Protein AF-A0A8I5NZ24-F1 (afdb_monomer_lite)

Organism: Papio anubis (NCBI:txid9555)

InterPro domains:
  IPR012674 Calycin [G3DSA:2.40.128.20] (66-204)
  IPR012674 Calycin [SSF50814] (67-194)
  IPR014878 THAP4-like, heme-binding domain [PF08768] (73-187)
  IPR014878 THAP4-like, heme-binding domain [cd07828] (73-203)
  IPR045165 Nitrobindin family [PTHR15854] (1-189)

Sequence (245 aa):
FSELQNKSQVCCLREQVEKKNGELKSLRQRVSRSDSQVRKLQEKLDELRRVSVPYPSGLLSPSREPPKMNPVVEPLSWMLDTWLSDPPGAGTYPTLQPFQYLEEVHISHVGQPMLNFSFNSFHPDTRKPMHRECGFIRLKPDTNKVAFVSAQNTGVVEVEEGEVNGQELCIASHSIARISFAKEPHVGRQMKGWPAPPHLWVFLVRWNERLEKRNKTQRQSIEKEKRGPRGLALSLQRTHAGTGL

Secondary structure (DSSP, 8-state):
-HHHHHHHHHHHHHHHHHHHHHHHHHHHHHHHHHHHHHHHHHHHHHHHHHHS------S-PPPSSPPPPPGGGGGGGGG-EEEE-SSPEEEEETTEEEEEEEEEEEEE--SSSEEEEEEEEE-TTT--EEEEEEEEEEEPTTSSEEEEEEEETTTEEEEEEEEEETTEEEEEEEEEEE-TTPPSSPP---EEEEE--TTHHHHHHHHHHHHHHHHHHHHHHHHHHHS------------------

Structure (mmCIF, N/CA/C/O backbone):
data_AF-A0A8I5NZ24-F1
#
_entry.id   AF-A0A8I5NZ24-F1
#
loop_
_atom_site.group_PDB
_atom_site.id
_atom_site.type_symbol
_atom_site.label_atom_id
_atom_site.label_alt_id
_atom_site.label_comp_id
_atom_site.label_asym_id
_atom_site.label_entity_id
_atom_site.label_seq_id
_atom_site.pdbx_PDB_ins_code
_atom_site.Cartn_x
_atom_site.Cartn_y
_atom_site.Cartn_z
_atom_site.occupancy
_atom_site.B_iso_or_equiv
_atom_site.auth_seq_id
_atom_site.auth_comp_id
_atom_site.auth_asym_id
_atom_site.auth_atom_id
_atom_site.pdbx_PDB_model_num
ATOM 1 N N . PHE A 1 1 ? 39.922 56.803 45.679 1.00 47.03 1 PHE A N 1
ATOM 2 C CA . PHE A 1 1 ? 40.284 55.742 44.710 1.00 47.03 1 PHE A CA 1
ATOM 3 C C . PHE A 1 1 ? 39.095 54.898 44.224 1.00 47.03 1 PHE A C 1
ATOM 5 O O . PHE A 1 1 ? 39.205 54.295 43.167 1.00 47.03 1 PHE A O 1
ATOM 12 N N . SER A 1 2 ? 37.945 54.905 44.908 1.00 55.19 2 SER A N 1
ATOM 13 C CA . SER A 1 2 ? 36.752 54.097 44.590 1.00 55.19 2 SER A CA 1
ATOM 14 C C . SER A 1 2 ? 35.791 54.690 43.534 1.00 55.19 2 SER A C 1
ATOM 16 O O . SER A 1 2 ? 35.105 53.936 42.852 1.00 55.19 2 SER A O 1
ATOM 18 N N . GLU A 1 3 ? 35.754 56.011 43.321 1.00 48.00 3 GLU A N 1
ATOM 19 C CA . GLU A 1 3 ? 34.847 56.637 42.329 1.00 48.00 3 GLU A CA 1
ATOM 20 C C . GLU A 1 3 ? 35.328 56.543 40.869 1.00 48.00 3 GLU A C 1
ATOM 22 O O . GLU A 1 3 ? 34.518 56.510 39.941 1.00 48.00 3 GLU A O 1
ATOM 27 N N . LEU A 1 4 ? 36.645 56.476 40.645 1.00 50.31 4 LEU A N 1
ATOM 28 C CA . LEU A 1 4 ? 37.233 56.402 39.300 1.00 50.31 4 LEU A CA 1
ATOM 29 C C . LEU A 1 4 ? 37.099 55.000 38.682 1.00 50.31 4 LEU A C 1
ATOM 31 O O . LEU A 1 4 ? 36.912 54.878 37.473 1.00 50.31 4 LEU A O 1
ATOM 35 N N . GLN A 1 5 ? 37.115 53.945 39.507 1.00 53.72 5 GLN A N 1
ATOM 36 C CA . GLN A 1 5 ? 36.898 52.567 39.049 1.00 53.72 5 GLN A CA 1
ATOM 37 C C . GLN A 1 5 ? 35.447 52.318 38.603 1.00 53.72 5 GLN A C 1
ATOM 39 O O . GLN A 1 5 ? 35.220 51.597 37.633 1.00 53.72 5 GLN A O 1
ATOM 44 N N . ASN A 1 6 ? 34.473 52.968 39.246 1.00 54.62 6 ASN A N 1
ATOM 45 C CA . ASN A 1 6 ? 33.050 52.799 38.939 1.00 54.62 6 ASN A CA 1
ATOM 46 C C . ASN A 1 6 ? 32.666 53.457 37.593 1.00 54.62 6 ASN A C 1
ATOM 48 O O . ASN A 1 6 ? 31.993 52.853 36.761 1.00 54.62 6 ASN A O 1
ATOM 52 N N . LYS A 1 7 ? 33.201 54.652 37.296 1.00 58.94 7 LYS A N 1
ATOM 53 C CA . LYS A 1 7 ? 32.959 55.350 36.014 1.00 58.94 7 LYS A CA 1
ATOM 54 C C . LYS A 1 7 ? 33.496 54.583 34.796 1.00 58.94 7 LYS A C 1
ATOM 56 O O . LYS A 1 7 ? 32.842 54.563 33.755 1.00 58.94 7 LYS A O 1
ATOM 61 N N . SER A 1 8 ? 34.648 53.924 34.934 1.00 63.56 8 SER A N 1
ATOM 62 C CA . SER A 1 8 ? 35.248 53.103 33.869 1.00 63.56 8 SER A CA 1
ATOM 63 C C . SER A 1 8 ? 34.408 51.856 33.553 1.00 63.56 8 SER A C 1
ATOM 65 O O . SER A 1 8 ? 34.153 51.548 32.388 1.00 63.56 8 SER A O 1
ATOM 67 N N . GLN A 1 9 ? 33.879 51.188 34.585 1.00 65.56 9 GLN A N 1
ATOM 68 C CA . GLN A 1 9 ? 32.984 50.038 34.412 1.00 65.56 9 GLN A CA 1
ATOM 69 C C . GLN A 1 9 ? 31.656 50.427 33.751 1.00 65.56 9 GLN A C 1
ATOM 71 O O . GLN A 1 9 ? 31.194 49.727 32.851 1.00 65.56 9 GLN A O 1
ATOM 76 N N . VAL A 1 10 ? 31.070 51.565 34.136 1.00 69.81 10 VAL A N 1
ATOM 77 C CA . VAL A 1 10 ? 29.837 52.080 33.516 1.00 69.81 10 VAL A CA 1
ATOM 78 C C . VAL A 1 10 ? 30.055 52.432 32.039 1.00 69.81 10 VAL A C 1
ATOM 80 O O . VAL A 1 10 ? 29.188 52.146 31.214 1.00 69.81 10 VAL A O 1
ATOM 83 N N . CYS A 1 11 ? 31.215 52.993 31.685 1.00 69.44 11 CYS A N 1
ATOM 84 C CA . CYS A 1 11 ? 31.568 53.290 30.294 1.00 69.44 11 CYS A CA 1
ATOM 85 C C . CYS A 1 11 ? 31.663 52.007 29.447 1.00 69.44 11 CYS A C 1
ATOM 87 O O . CYS A 1 11 ? 30.996 51.889 28.420 1.00 69.44 11 CYS A O 1
ATOM 89 N N . CYS A 1 12 ? 32.388 51.000 29.943 1.00 70.88 12 CYS A N 1
ATOM 90 C CA . CYS A 1 12 ? 32.537 49.703 29.276 1.00 70.88 12 CYS A CA 1
ATOM 91 C C . CYS A 1 12 ? 31.187 48.984 29.084 1.00 70.88 12 CYS A C 1
ATOM 93 O O . CYS A 1 12 ? 30.902 48.438 28.017 1.00 70.88 12 CYS A O 1
ATOM 95 N N . LEU A 1 13 ? 30.305 49.030 30.089 1.00 73.94 13 LEU A N 1
ATOM 96 C CA . LEU A 1 13 ? 28.958 48.463 29.984 1.00 73.94 13 LEU A CA 1
ATOM 97 C C . LEU A 1 13 ? 28.094 49.198 28.951 1.00 73.94 13 LEU A C 1
ATOM 99 O O . LEU A 1 13 ? 27.322 48.559 28.234 1.00 73.94 13 LEU A O 1
ATOM 103 N N . ARG A 1 14 ? 28.228 50.524 28.832 1.00 78.19 14 ARG A N 1
ATOM 104 C CA . ARG A 1 14 ? 27.477 51.321 27.852 1.00 78.19 14 ARG A CA 1
ATOM 105 C C . ARG A 1 14 ? 27.853 50.954 26.418 1.00 78.19 14 ARG A C 1
ATOM 107 O O . ARG A 1 14 ? 26.964 50.707 25.606 1.00 78.19 14 ARG A O 1
ATOM 114 N N . GLU A 1 15 ? 29.146 50.826 26.139 1.00 79.12 15 GLU A N 1
ATOM 115 C CA . GLU A 1 15 ? 29.647 50.397 24.829 1.00 79.12 15 GLU A CA 1
ATOM 116 C C . GLU A 1 15 ? 29.174 48.978 24.473 1.00 79.12 15 GLU A C 1
ATOM 118 O O . GLU A 1 15 ? 28.771 48.706 23.339 1.0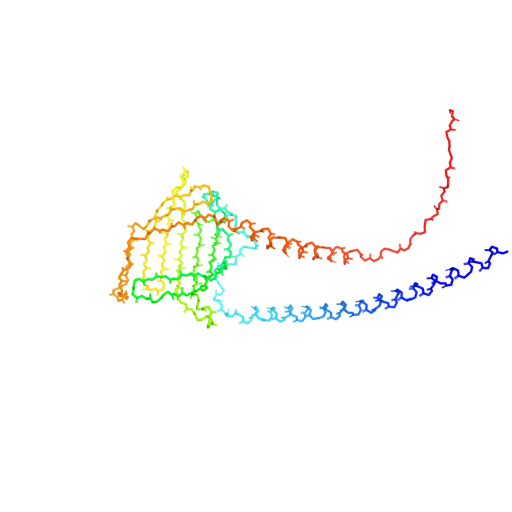0 79.12 15 GLU A O 1
ATOM 123 N N . GLN A 1 16 ? 29.139 48.066 25.452 1.00 77.56 16 GLN A N 1
ATOM 124 C CA . GLN A 1 16 ? 28.610 46.714 25.248 1.00 77.56 16 GLN A CA 1
ATOM 125 C C . GLN A 1 16 ? 27.113 46.714 24.908 1.00 77.56 16 GLN A C 1
ATOM 127 O O . GLN A 1 16 ? 26.685 45.962 24.027 1.00 77.56 16 GLN A O 1
ATOM 132 N N . VAL A 1 17 ? 26.316 47.563 25.564 1.00 80.06 17 VAL A N 1
ATOM 133 C CA . VAL A 1 17 ? 24.882 47.714 25.270 1.00 80.06 17 VAL A CA 1
ATOM 134 C C . VAL A 1 17 ? 24.664 48.298 23.875 1.00 80.06 17 VAL A C 1
ATOM 136 O O . VAL A 1 17 ? 23.825 47.793 23.127 1.00 80.06 17 VAL A O 1
ATOM 139 N N . GLU A 1 18 ? 25.433 49.312 23.480 1.00 85.12 18 GLU A N 1
ATOM 140 C CA . GLU A 1 18 ? 25.351 49.900 22.138 1.00 85.12 18 GLU A CA 1
ATOM 141 C C . GLU A 1 18 ? 25.713 48.881 21.050 1.00 85.12 18 GLU A C 1
ATOM 143 O O . GLU A 1 18 ? 24.977 48.731 20.068 1.00 85.12 18 GLU A O 1
ATOM 148 N N . LYS A 1 19 ? 26.764 48.083 21.275 1.00 84.69 19 LYS A N 1
ATOM 149 C CA . LYS A 1 19 ? 27.138 46.978 20.384 1.00 84.69 19 LYS A CA 1
ATOM 150 C C . LYS A 1 19 ? 26.021 45.938 20.263 1.00 84.69 19 LYS A C 1
ATOM 152 O O . LYS A 1 19 ? 25.655 45.549 19.152 1.00 84.69 19 LYS A O 1
ATOM 157 N N . LYS A 1 20 ? 25.425 45.522 21.387 1.00 77.19 20 LYS A N 1
ATOM 158 C CA . LYS A 1 20 ? 24.312 44.555 21.407 1.00 77.19 20 LYS A CA 1
ATOM 159 C C . LYS A 1 20 ? 23.050 45.096 20.731 1.00 77.19 20 LYS A C 1
ATOM 161 O O . LYS A 1 20 ? 22.362 44.345 20.041 1.00 77.19 20 LYS A O 1
ATOM 166 N N . ASN A 1 21 ? 22.776 46.393 20.850 1.00 76.62 21 ASN A N 1
ATOM 167 C CA . ASN A 1 21 ? 21.676 47.046 20.140 1.00 76.62 21 ASN A CA 1
ATOM 168 C C . ASN A 1 21 ? 21.906 47.078 18.621 1.00 76.62 21 ASN A C 1
ATOM 170 O O . ASN A 1 21 ? 20.966 46.848 17.853 1.00 76.62 21 ASN A O 1
ATOM 174 N N . GLY A 1 22 ? 23.150 47.289 18.178 1.00 84.69 22 GLY A N 1
ATOM 175 C CA . GLY A 1 22 ? 23.537 47.173 16.769 1.00 84.69 22 GLY A CA 1
ATOM 176 C C . GLY A 1 22 ? 23.318 45.761 16.211 1.00 84.69 22 GLY A C 1
ATOM 177 O O . GLY A 1 22 ? 22.681 45.596 15.166 1.00 84.69 22 GLY A O 1
ATOM 178 N N . GLU A 1 23 ? 23.765 44.735 16.945 1.00 86.44 23 GLU A N 1
ATOM 179 C CA . GLU A 1 23 ? 23.546 43.319 16.602 1.00 86.44 23 GLU A CA 1
ATOM 180 C C . GLU A 1 23 ? 22.046 42.990 16.495 1.00 86.44 23 GLU A C 1
ATOM 182 O O . GLU A 1 23 ? 21.606 42.379 15.516 1.00 86.44 23 GLU A O 1
ATOM 187 N N . LEU A 1 24 ? 21.233 43.456 17.450 1.00 74.25 24 LEU A N 1
ATOM 188 C CA . LEU A 1 24 ? 19.787 43.226 17.467 1.00 74.25 24 LEU A CA 1
ATOM 189 C C . LEU A 1 24 ? 19.075 43.890 16.277 1.00 74.25 24 LEU A C 1
ATOM 191 O O . LEU A 1 24 ? 18.158 43.300 15.701 1.00 74.25 24 LEU A O 1
ATOM 195 N N . LYS A 1 25 ? 19.500 45.095 15.876 1.00 80.75 25 LYS A N 1
ATOM 196 C CA . LYS A 1 25 ? 18.950 45.805 14.709 1.00 80.75 25 LYS A CA 1
ATOM 197 C C . LYS A 1 25 ? 19.221 45.039 13.411 1.00 80.75 25 LYS A C 1
ATOM 199 O O . LYS A 1 25 ? 18.305 44.861 12.607 1.00 80.75 25 LYS A O 1
ATOM 204 N N . SER A 1 26 ? 20.441 44.525 13.248 1.00 78.62 26 SER A N 1
ATOM 205 C CA . SER A 1 26 ? 20.815 43.673 12.110 1.00 78.62 26 SER A CA 1
ATOM 206 C C . SER A 1 26 ? 19.994 42.377 12.077 1.00 78.62 26 SER A C 1
ATOM 208 O O . SER A 1 26 ? 19.458 41.991 11.034 1.00 78.62 26 SER A O 1
ATOM 210 N N . LEU A 1 27 ? 19.799 41.738 13.238 1.00 75.75 27 LEU A N 1
ATOM 211 C CA . LEU A 1 27 ? 19.009 40.511 13.346 1.00 75.75 27 LEU A CA 1
ATOM 212 C C . LEU A 1 27 ? 17.537 40.735 12.961 1.00 75.75 27 LEU A C 1
ATOM 214 O O . LEU A 1 27 ? 16.984 39.958 12.184 1.00 75.75 27 LEU A O 1
ATOM 218 N N . ARG A 1 28 ? 16.921 41.829 13.431 1.00 74.81 28 ARG A N 1
ATOM 219 C CA . ARG A 1 28 ? 15.539 42.203 13.069 1.00 74.81 28 ARG A CA 1
ATOM 220 C C . ARG A 1 28 ? 15.375 42.407 11.565 1.00 74.81 28 ARG A C 1
ATOM 222 O O . ARG A 1 28 ? 14.385 41.962 10.991 1.00 74.81 28 ARG A O 1
ATOM 229 N N . GLN A 1 29 ? 16.357 43.027 10.914 1.00 80.88 29 GLN A N 1
ATOM 230 C CA . GLN A 1 29 ? 16.317 43.242 9.469 1.00 80.88 29 GLN A CA 1
ATOM 231 C C . GLN A 1 29 ? 16.405 41.922 8.687 1.00 80.88 29 GLN A C 1
ATOM 233 O O . GLN A 1 29 ? 15.723 41.758 7.676 1.00 80.88 29 GLN A O 1
ATOM 238 N N . ARG A 1 30 ? 17.199 40.955 9.166 1.00 78.81 30 ARG A N 1
ATOM 239 C CA . ARG A 1 30 ? 17.274 39.609 8.573 1.00 78.81 30 ARG A CA 1
ATOM 240 C C . ARG A 1 30 ? 15.973 38.826 8.737 1.00 78.81 30 ARG A C 1
ATOM 242 O O . ARG A 1 30 ? 15.543 38.200 7.775 1.00 78.81 30 ARG A O 1
ATOM 249 N N . VAL A 1 31 ? 15.342 38.893 9.910 1.00 76.00 31 VAL A N 1
ATOM 250 C CA . VAL A 1 31 ? 14.040 38.251 10.162 1.00 76.00 31 VAL A CA 1
ATOM 251 C C . VAL A 1 31 ? 12.968 38.840 9.245 1.00 76.00 31 VAL A C 1
ATOM 253 O O . VAL A 1 31 ? 12.322 38.092 8.526 1.00 76.00 31 VAL A O 1
ATOM 256 N N . SER A 1 32 ? 12.887 40.169 9.133 1.00 76.88 32 SER A N 1
ATOM 257 C CA . SER A 1 32 ? 11.928 40.832 8.236 1.00 76.88 32 SER A CA 1
ATOM 258 C C . SER A 1 32 ? 12.091 40.426 6.760 1.00 76.88 32 SER A C 1
ATOM 260 O O . SER A 1 32 ? 11.098 40.243 6.055 1.00 76.88 32 SER A O 1
ATOM 262 N N . ARG A 1 33 ? 13.332 40.237 6.286 1.00 82.50 33 ARG A N 1
ATOM 263 C CA . ARG A 1 33 ? 13.605 39.703 4.937 1.00 82.50 33 ARG A CA 1
ATOM 264 C C . ARG A 1 33 ? 13.190 38.235 4.789 1.00 82.50 33 ARG A C 1
ATOM 266 O O . ARG A 1 33 ? 12.750 37.840 3.716 1.00 82.50 33 ARG A O 1
ATOM 273 N N . SER A 1 34 ? 13.333 37.434 5.842 1.00 81.12 34 SER A N 1
ATOM 274 C CA . SER A 1 34 ? 12.868 36.044 5.850 1.00 81.12 34 SER A CA 1
ATOM 275 C C . SER A 1 34 ? 11.339 35.973 5.826 1.00 81.12 34 SER A C 1
ATOM 277 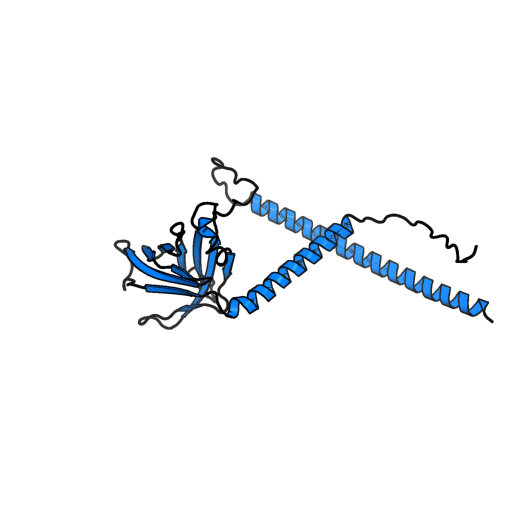O O . SER A 1 34 ? 10.781 35.196 5.059 1.00 81.12 34 SER A O 1
ATOM 279 N N . ASP A 1 35 ? 10.652 36.819 6.596 1.00 80.75 35 ASP A N 1
ATOM 280 C CA . ASP A 1 35 ? 9.186 36.852 6.647 1.00 80.75 35 ASP A CA 1
ATOM 281 C C . ASP A 1 35 ? 8.580 37.257 5.300 1.00 80.75 35 ASP A C 1
ATOM 283 O O . ASP A 1 35 ? 7.576 36.689 4.870 1.00 80.75 35 ASP A O 1
ATOM 287 N N . SER A 1 36 ? 9.209 38.197 4.585 1.00 82.25 36 SER A N 1
ATOM 288 C CA . SER A 1 36 ? 8.760 38.579 3.242 1.00 82.25 36 SER A CA 1
ATOM 289 C C . SER A 1 36 ? 8.963 37.460 2.215 1.00 82.25 36 SER A C 1
ATOM 291 O O . SER A 1 36 ? 8.100 37.252 1.363 1.00 82.25 36 SER A O 1
ATOM 293 N N . GLN A 1 37 ? 10.048 36.684 2.317 1.00 84.31 37 GLN A N 1
ATOM 294 C CA . GLN A 1 37 ? 10.250 35.487 1.493 1.00 84.31 37 GLN A CA 1
ATOM 295 C C . GLN A 1 37 ? 9.222 34.394 1.803 1.00 84.31 37 GLN A C 1
ATOM 297 O O . GLN A 1 37 ? 8.690 33.786 0.877 1.00 84.31 37 GLN A O 1
ATOM 302 N N . VAL A 1 38 ? 8.906 34.173 3.082 1.00 74.81 38 VAL A N 1
ATOM 303 C CA . VAL A 1 38 ? 7.884 33.205 3.505 1.00 74.81 38 VAL A CA 1
ATOM 304 C C . VAL A 1 38 ? 6.508 33.604 2.978 1.00 74.81 38 VAL A C 1
ATOM 306 O O . VAL A 1 38 ? 5.833 32.760 2.394 1.00 74.81 38 VAL A O 1
ATOM 309 N N . ARG A 1 39 ? 6.122 34.883 3.086 1.00 78.81 39 ARG A N 1
ATOM 310 C CA . ARG A 1 39 ? 4.860 35.383 2.512 1.00 78.81 39 ARG A CA 1
ATOM 311 C C . ARG A 1 39 ? 4.793 35.157 1.004 1.00 78.81 39 ARG A C 1
ATOM 313 O O . ARG A 1 39 ? 3.801 34.639 0.511 1.00 78.81 39 ARG A O 1
ATOM 320 N N . LYS A 1 40 ? 5.881 35.439 0.284 1.00 87.62 40 LYS A N 1
ATOM 321 C CA . LYS A 1 40 ? 5.952 35.227 -1.169 1.00 87.62 40 LYS A CA 1
ATOM 322 C C . LYS A 1 40 ? 5.858 33.745 -1.559 1.00 87.62 40 LYS A C 1
ATOM 324 O O . LYS A 1 40 ? 5.301 33.412 -2.601 1.00 87.62 40 LYS A O 1
ATOM 329 N N . LEU A 1 41 ? 6.403 32.843 -0.739 1.00 75.94 41 LEU A N 1
ATOM 330 C CA . LEU A 1 41 ? 6.265 31.395 -0.930 1.00 75.94 41 LEU A CA 1
ATOM 331 C C . LEU A 1 41 ? 4.850 30.904 -0.610 1.00 75.94 41 LEU A C 1
ATOM 333 O O . LEU A 1 41 ? 4.357 30.022 -1.305 1.00 75.94 41 LEU A O 1
ATOM 337 N N . GLN A 1 42 ? 4.195 31.478 0.401 1.00 70.62 42 GLN A N 1
ATOM 338 C CA . GLN A 1 42 ? 2.797 31.187 0.727 1.00 70.62 42 GLN A CA 1
ATOM 339 C C . GLN A 1 42 ? 1.859 31.641 -0.393 1.00 70.62 42 GLN A C 1
ATOM 341 O O . GLN A 1 42 ? 1.028 30.852 -0.826 1.00 70.62 42 GLN A O 1
ATOM 346 N N . GLU A 1 43 ? 2.051 32.848 -0.928 1.00 82.31 43 GLU A N 1
ATOM 347 C CA . GLU A 1 43 ? 1.297 33.346 -2.086 1.00 82.31 43 GLU A CA 1
ATOM 348 C C . GLU A 1 43 ? 1.484 32.439 -3.305 1.00 82.31 43 GLU A C 1
ATOM 350 O O . GLU A 1 43 ? 0.501 32.017 -3.904 1.00 82.31 43 GLU A O 1
ATOM 355 N N . LYS A 1 44 ? 2.725 32.036 -3.619 1.00 81.25 44 LYS A N 1
ATOM 356 C CA . LYS A 1 44 ? 2.985 31.074 -4.702 1.00 81.25 44 LYS A CA 1
ATOM 357 C C . LYS A 1 44 ? 2.357 29.704 -4.455 1.00 81.25 44 LYS A C 1
ATOM 359 O O . LYS A 1 44 ? 1.897 29.067 -5.398 1.00 81.25 44 LYS A O 1
ATOM 364 N N . LEU A 1 45 ? 2.356 29.222 -3.213 1.00 74.94 45 LEU A N 1
ATOM 365 C CA . LEU A 1 45 ? 1.722 27.954 -2.858 1.00 74.94 45 LEU A CA 1
ATOM 366 C C . LEU A 1 45 ? 0.199 28.034 -3.029 1.00 74.94 45 LEU A C 1
ATOM 368 O O . LEU A 1 45 ? -0.405 27.093 -3.538 1.00 74.94 45 LEU A O 1
ATOM 372 N N . ASP A 1 46 ? -0.412 29.153 -2.646 1.00 69.12 46 ASP A N 1
ATOM 373 C CA . ASP A 1 46 ? -1.844 29.389 -2.818 1.00 69.12 46 ASP A CA 1
ATOM 374 C C . ASP A 1 46 ? -2.222 29.631 -4.288 1.00 69.12 46 ASP A C 1
ATOM 376 O O . ASP A 1 46 ? -3.273 29.166 -4.728 1.00 69.12 46 ASP A O 1
ATOM 380 N N . GLU A 1 47 ? -1.359 30.263 -5.087 1.00 75.12 47 GLU A N 1
ATOM 381 C CA . GLU A 1 47 ? -1.503 30.330 -6.547 1.00 75.12 47 GLU A CA 1
ATOM 382 C C . GLU A 1 47 ? -1.449 28.934 -7.178 1.00 75.12 47 GLU A C 1
ATOM 384 O O . GLU A 1 47 ? -2.340 28.576 -7.945 1.00 75.12 47 GLU A O 1
ATOM 389 N N . LEU A 1 48 ? -0.473 28.099 -6.807 1.00 71.00 48 LEU A N 1
ATOM 390 C CA . LEU A 1 48 ? -0.377 26.719 -7.299 1.00 71.00 48 LEU A CA 1
ATOM 391 C C . LEU A 1 48 ? -1.599 25.875 -6.908 1.00 71.00 48 LEU A C 1
ATOM 393 O O . LEU A 1 48 ? -2.081 25.087 -7.720 1.00 71.00 48 LEU A O 1
ATOM 397 N N . ARG A 1 49 ? -2.146 26.078 -5.703 1.00 63.88 49 ARG A N 1
ATOM 398 C CA . ARG A 1 49 ? -3.400 25.446 -5.252 1.00 63.88 49 ARG A CA 1
ATOM 399 C C . ARG A 1 49 ? -4.631 25.929 -6.018 1.00 63.88 49 ARG A C 1
ATOM 401 O O . ARG A 1 49 ? -5.581 25.171 -6.166 1.00 63.88 49 ARG A O 1
ATOM 408 N N . ARG A 1 50 ? -4.647 27.179 -6.488 1.00 66.69 50 ARG A N 1
ATOM 409 C CA . ARG A 1 50 ? -5.738 27.712 -7.326 1.00 66.69 50 ARG A CA 1
ATOM 410 C C . ARG A 1 50 ? -5.659 27.225 -8.771 1.00 66.69 50 ARG A C 1
ATOM 412 O O . ARG A 1 50 ? -6.687 27.133 -9.429 1.00 66.69 50 ARG A O 1
ATOM 419 N N . VAL A 1 51 ? -4.456 26.920 -9.258 1.00 60.72 51 VAL A N 1
ATOM 420 C CA . VAL A 1 51 ? -4.210 26.449 -10.631 1.00 60.72 51 VAL A CA 1
ATOM 421 C C . VAL A 1 51 ? -4.371 24.926 -10.763 1.00 60.72 51 VAL A C 1
ATOM 423 O O . VAL A 1 51 ? -4.546 24.421 -11.872 1.00 60.72 51 VAL A O 1
ATOM 426 N N . SER A 1 52 ? -4.384 24.168 -9.658 1.00 45.47 52 SER A N 1
ATOM 427 C CA . SER A 1 52 ? -4.641 22.725 -9.690 1.00 45.47 52 SER A CA 1
ATOM 428 C C . SER A 1 52 ? -6.110 22.412 -10.013 1.00 45.47 52 SER A C 1
ATOM 430 O O . SER A 1 52 ? -6.930 22.300 -9.112 1.00 45.47 52 SER A O 1
ATOM 432 N N . VAL A 1 53 ? -6.372 22.260 -11.317 1.00 44.94 53 VAL A N 1
ATOM 433 C CA . VAL A 1 53 ? -7.431 21.504 -12.021 1.00 44.94 53 VAL A CA 1
ATOM 434 C C . VAL A 1 53 ? -8.891 21.760 -11.586 1.00 44.94 53 VAL A C 1
ATOM 436 O O . VAL A 1 53 ? -9.249 21.516 -10.436 1.00 44.94 53 VAL A O 1
ATOM 439 N N . PRO A 1 54 ? -9.801 22.132 -12.513 1.00 44.06 54 PRO A N 1
ATOM 440 C CA . PRO A 1 54 ? -11.231 22.180 -12.230 1.00 44.06 54 PRO A CA 1
ATOM 441 C C . PRO A 1 54 ? -11.761 20.750 -12.058 1.00 44.06 54 PRO A C 1
ATOM 443 O O . PRO A 1 54 ? -12.148 20.089 -13.019 1.00 44.06 54 PRO A O 1
ATOM 446 N N . TYR A 1 55 ? -11.769 20.248 -10.827 1.00 41.41 55 TYR A N 1
ATOM 447 C CA . TYR A 1 55 ? -12.605 19.104 -10.483 1.00 41.41 55 TYR A CA 1
ATOM 448 C C . TYR A 1 55 ? -14.064 19.587 -10.493 1.00 41.41 55 TYR A C 1
ATOM 450 O O . TYR A 1 55 ? -14.331 20.660 -9.932 1.00 41.41 55 TYR A O 1
ATOM 458 N N . PRO A 1 56 ? -15.020 18.864 -11.108 1.00 48.09 56 PRO A N 1
ATOM 459 C CA . PRO A 1 56 ? -16.429 19.222 -11.027 1.00 48.09 56 PRO A CA 1
ATOM 460 C C . PRO A 1 56 ? -16.819 19.332 -9.550 1.00 48.09 56 PRO A C 1
ATOM 462 O O . PRO A 1 56 ? -16.820 18.354 -8.803 1.00 48.09 56 PRO A O 1
ATOM 465 N N . SER A 1 57 ? -17.053 20.564 -9.107 1.00 48.94 57 SER A N 1
ATOM 466 C CA . SER A 1 57 ? -17.375 20.887 -7.724 1.00 48.94 57 SER A CA 1
ATOM 467 C C . SER A 1 57 ? -18.855 20.617 -7.505 1.00 48.94 57 SER A C 1
ATOM 469 O O . SER A 1 57 ? -19.711 21.445 -7.788 1.00 48.94 57 SER A O 1
ATOM 471 N N . GLY A 1 58 ? -19.128 19.410 -7.036 1.00 50.00 58 GLY A N 1
ATOM 472 C CA . GLY A 1 58 ? -20.424 18.924 -6.587 1.00 50.00 58 GLY A CA 1
ATOM 473 C C . GLY A 1 58 ? -20.228 17.439 -6.330 1.00 50.00 58 GLY A C 1
ATOM 474 O O . GLY A 1 58 ? -20.156 16.659 -7.266 1.00 50.00 58 GLY A O 1
ATOM 475 N N . LEU A 1 59 ? -19.989 16.991 -5.102 1.00 51.84 59 LEU A N 1
ATOM 476 C CA . LEU A 1 59 ? -21.125 16.693 -4.236 1.00 51.84 59 LEU A CA 1
ATOM 477 C C . LEU A 1 59 ? -20.834 16.739 -2.729 1.00 51.84 59 LEU A C 1
ATOM 479 O O . LEU A 1 59 ? -21.795 16.721 -1.977 1.00 51.84 59 LEU A O 1
ATOM 483 N N . LEU A 1 60 ? -19.592 16.837 -2.247 1.00 53.09 60 LEU A N 1
ATOM 484 C CA . LEU A 1 60 ? -19.316 16.950 -0.806 1.00 53.09 60 LEU A CA 1
ATOM 485 C C . LEU A 1 60 ? -18.002 17.703 -0.579 1.00 53.09 60 LEU A C 1
ATOM 487 O O . LEU A 1 60 ? -16.933 17.221 -0.949 1.00 53.09 60 LEU A O 1
ATOM 491 N N . SER A 1 61 ? -18.063 18.876 0.049 1.00 52.72 61 SER A N 1
ATOM 492 C CA . SER A 1 61 ? -16.891 19.456 0.702 1.00 52.72 61 SER A CA 1
ATOM 493 C C . SER A 1 61 ? -16.463 18.482 1.805 1.00 52.72 61 SER A C 1
ATOM 495 O O . SER A 1 61 ? -17.290 18.176 2.668 1.00 52.72 61 SER A O 1
ATOM 497 N N . PRO A 1 62 ? -15.218 17.966 1.811 1.00 56.09 62 PRO A N 1
ATOM 498 C CA . PRO A 1 62 ? -14.761 17.168 2.937 1.00 56.09 62 PRO A CA 1
ATOM 499 C C . PRO A 1 62 ? -14.924 18.016 4.200 1.00 56.09 62 PRO A C 1
ATOM 501 O O . PRO A 1 62 ? -14.519 19.184 4.228 1.00 56.09 62 PRO A O 1
ATOM 504 N N . SER A 1 63 ? -15.585 17.461 5.219 1.00 58.19 63 SER A N 1
ATOM 505 C CA . SER A 1 63 ? -15.672 18.099 6.529 1.00 58.19 63 SER A CA 1
ATOM 506 C C . SER A 1 63 ? -14.268 18.526 6.954 1.00 58.19 63 SER A C 1
ATOM 508 O O . SER A 1 63 ? -13.313 17.772 6.788 1.00 58.19 63 SER A O 1
ATOM 510 N N . ARG A 1 64 ? -14.124 19.742 7.493 1.00 60.88 64 ARG A N 1
ATOM 511 C CA . ARG A 1 64 ? -12.820 20.280 7.927 1.00 60.88 64 ARG A CA 1
ATOM 512 C C . ARG A 1 64 ? -12.140 19.434 9.010 1.00 60.88 64 ARG A C 1
ATOM 514 O O . ARG A 1 64 ? -10.947 19.609 9.239 1.00 60.88 64 ARG A O 1
ATOM 521 N N . GLU A 1 65 ? -12.889 18.564 9.678 1.00 72.62 65 GLU A N 1
ATOM 522 C CA . GLU A 1 65 ? -12.370 17.661 10.696 1.00 72.62 65 GLU A CA 1
ATOM 523 C C . GLU A 1 65 ? -11.926 16.327 10.083 1.00 72.62 65 GLU A C 1
ATOM 525 O O . GLU A 1 65 ? -12.641 15.775 9.238 1.00 72.62 65 GLU A O 1
ATOM 530 N N . PRO A 1 66 ? -10.760 15.798 10.503 1.00 79.06 66 PRO A N 1
ATOM 531 C CA . PRO A 1 66 ? -10.317 14.481 10.080 1.00 79.06 66 PRO A CA 1
ATOM 532 C C . PRO A 1 66 ? -11.343 13.425 10.522 1.00 79.06 66 PRO A C 1
ATOM 534 O O . PRO A 1 66 ? -11.850 13.495 11.646 1.00 79.06 66 PRO A O 1
ATOM 537 N N . PRO A 1 67 ? -11.663 12.444 9.663 1.00 89.25 67 PRO A N 1
ATOM 538 C CA . PRO A 1 67 ? -12.644 11.421 9.989 1.00 89.25 67 PRO A CA 1
ATOM 539 C C . PRO A 1 67 ? -12.210 10.651 11.238 1.00 89.25 67 PRO A C 1
ATOM 541 O O . PRO A 1 67 ? -11.052 10.257 11.367 1.00 89.25 67 PRO A O 1
ATOM 544 N N . LYS A 1 68 ? -13.146 10.400 12.156 1.00 94.62 68 LYS A N 1
ATOM 545 C CA . LYS A 1 68 ? -12.887 9.567 13.335 1.00 94.62 68 LYS A CA 1
ATOM 546 C C . LYS A 1 68 ? -12.555 8.137 12.893 1.00 94.62 68 LYS A C 1
ATOM 548 O O . LYS A 1 68 ? -13.285 7.555 12.093 1.00 94.62 68 LYS A O 1
ATOM 553 N N . MET A 1 69 ? -11.474 7.568 13.424 1.00 95.69 69 MET A N 1
ATOM 554 C CA . MET A 1 69 ? -11.086 6.184 13.141 1.00 9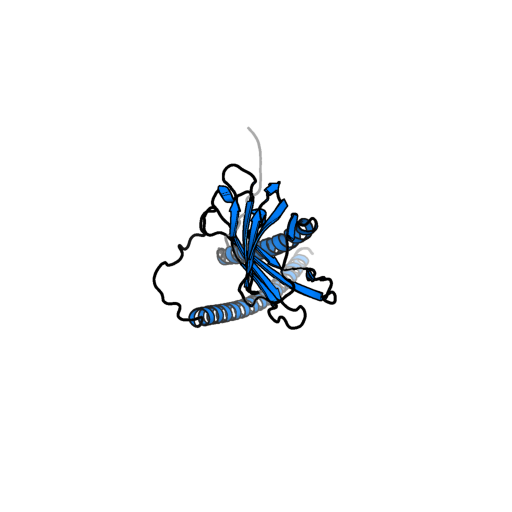5.69 69 MET A CA 1
ATOM 555 C C . MET A 1 69 ? -12.139 5.201 13.670 1.00 95.69 69 MET A C 1
ATOM 557 O O . MET A 1 69 ? -12.673 5.370 14.769 1.00 95.69 69 MET A O 1
ATOM 561 N N . ASN A 1 70 ? -12.440 4.172 12.878 1.00 96.50 70 ASN A N 1
ATOM 562 C CA . ASN A 1 70 ? -13.351 3.112 13.286 1.00 96.50 70 ASN A CA 1
ATOM 563 C C . ASN A 1 70 ? -12.662 2.198 14.320 1.00 96.50 70 ASN A C 1
ATOM 565 O O . ASN A 1 70 ? -11.541 1.767 14.054 1.00 96.50 70 ASN A O 1
ATOM 569 N N . PRO A 1 71 ? -13.304 1.838 15.447 1.00 96.06 71 PRO A N 1
ATOM 570 C CA . PRO A 1 71 ? -12.710 0.926 16.428 1.00 96.06 71 PRO A CA 1
ATOM 571 C C . PRO A 1 71 ? -12.283 -0.426 15.843 1.00 96.06 71 PRO A C 1
ATOM 573 O O . PRO A 1 71 ? -11.305 -1.003 16.300 1.00 96.06 71 PRO A O 1
ATOM 576 N N . VAL A 1 72 ? -12.960 -0.905 14.792 1.00 96.25 72 VAL A N 1
ATOM 577 C CA . VAL A 1 72 ? -12.623 -2.173 14.123 1.00 96.25 72 VAL A CA 1
ATOM 578 C C . VAL A 1 72 ? -11.216 -2.156 13.520 1.00 96.25 72 VAL A C 1
ATOM 580 O O . VAL A 1 72 ? -10.594 -3.205 13.445 1.00 96.25 72 VAL A O 1
ATOM 583 N N . VAL A 1 73 ? -10.699 -0.996 13.093 1.00 95.25 73 VAL A N 1
ATOM 584 C CA . VAL A 1 73 ? -9.360 -0.892 12.476 1.00 95.25 73 VAL A CA 1
ATOM 585 C C . VAL A 1 73 ? -8.273 -0.436 13.445 1.00 95.25 73 VAL A C 1
ATOM 587 O O . VAL A 1 73 ? -7.122 -0.299 13.042 1.00 95.25 73 VAL A O 1
ATOM 590 N N . GLU A 1 74 ? -8.612 -0.220 14.717 1.00 93.50 74 GLU A N 1
ATOM 591 C CA . GLU A 1 74 ? -7.653 0.184 15.749 1.00 93.50 74 GLU A CA 1
ATOM 592 C C . GLU A 1 74 ? -6.443 -0.769 15.863 1.00 93.50 74 GLU A C 1
ATOM 594 O O . GLU A 1 74 ? -5.319 -0.254 15.888 1.00 93.50 74 GLU A O 1
ATOM 599 N N . PRO A 1 75 ? -6.598 -2.110 15.748 1.00 93.25 75 PRO A N 1
ATOM 600 C CA . PRO A 1 75 ? -5.459 -3.034 15.754 1.00 93.25 75 PRO A CA 1
ATOM 601 C C . PRO A 1 75 ? -4.477 -2.863 14.582 1.00 93.25 75 PRO A C 1
ATOM 603 O O . PRO A 1 75 ? -3.350 -3.344 14.650 1.00 93.25 75 PRO A O 1
ATOM 606 N N . LEU A 1 76 ? -4.882 -2.185 13.501 1.00 92.50 76 LEU A N 1
ATOM 607 C CA . LEU A 1 76 ? -4.040 -1.879 12.334 1.00 92.50 76 LEU A CA 1
ATOM 608 C C . LEU A 1 76 ? -3.579 -0.416 12.307 1.00 92.50 76 LEU A C 1
ATOM 610 O O . LEU A 1 76 ? -2.990 0.029 11.324 1.00 92.50 76 LEU A O 1
ATOM 614 N N . SER A 1 77 ? -3.829 0.352 13.371 1.00 94.31 77 SER A N 1
ATOM 615 C CA . SER A 1 77 ? -3.473 1.775 13.435 1.00 94.31 77 SER A CA 1
ATOM 616 C C . SER A 1 77 ? -1.975 2.035 13.244 1.00 94.31 77 SER A C 1
ATOM 618 O O . SER A 1 77 ? -1.599 3.075 12.712 1.00 94.31 77 SER A O 1
ATOM 620 N N . TRP A 1 78 ? -1.122 1.067 13.591 1.00 92.50 78 TRP A N 1
ATOM 621 C CA . TRP A 1 78 ? 0.329 1.121 13.387 1.00 92.50 78 TRP A CA 1
ATOM 622 C C . TRP A 1 78 ? 0.751 1.139 11.909 1.00 92.50 78 TRP A C 1
ATOM 624 O O . TRP A 1 78 ? 1.886 1.504 11.616 1.00 92.50 78 TRP A O 1
ATOM 634 N N . MET A 1 79 ? -0.141 0.773 10.981 1.00 92.38 79 MET A N 1
ATOM 635 C CA . MET A 1 79 ? 0.116 0.813 9.538 1.00 92.38 79 MET A CA 1
ATOM 636 C C . MET A 1 79 ? -0.172 2.189 8.916 1.00 92.38 79 MET A C 1
ATOM 638 O O . MET A 1 79 ? 0.247 2.445 7.789 1.00 92.38 79 MET A O 1
ATOM 642 N N . LEU A 1 80 ? -0.911 3.064 9.607 1.00 93.88 80 LEU A N 1
ATOM 643 C CA . LEU A 1 80 ? -1.358 4.355 9.078 1.00 93.88 80 LEU A CA 1
ATOM 644 C C . LEU A 1 80 ? -0.200 5.346 8.960 1.00 93.88 80 LEU A C 1
ATOM 646 O O . LEU A 1 80 ? 0.180 5.962 9.951 1.00 93.88 80 LEU A O 1
ATOM 650 N N . ASP A 1 81 ? 0.308 5.543 7.748 1.00 94.06 81 ASP A N 1
ATOM 651 C CA . ASP A 1 81 ? 1.158 6.677 7.377 1.00 94.06 81 ASP A CA 1
ATOM 652 C C . ASP A 1 81 ? 1.429 6.658 5.859 1.00 94.06 81 ASP A C 1
ATOM 654 O O . ASP A 1 81 ? 0.920 5.818 5.106 1.00 94.06 81 ASP A O 1
ATOM 658 N N . THR A 1 82 ? 2.273 7.588 5.417 1.00 91.12 82 THR A N 1
ATOM 659 C CA . THR A 1 82 ? 3.063 7.458 4.196 1.00 91.12 82 THR A CA 1
ATOM 660 C C . THR A 1 82 ? 4.439 6.887 4.529 1.00 91.12 82 THR A C 1
ATOM 662 O O . THR A 1 82 ? 5.218 7.486 5.270 1.00 91.12 82 THR A O 1
ATOM 665 N N . TRP A 1 83 ? 4.762 5.755 3.922 1.00 87.44 83 TRP A N 1
ATOM 666 C CA . TRP A 1 83 ? 6.015 5.037 4.077 1.00 87.44 83 TRP A CA 1
ATOM 667 C C . TRP A 1 83 ? 6.827 5.135 2.792 1.00 87.44 83 TRP A C 1
ATOM 669 O O . TRP A 1 83 ? 6.281 5.108 1.689 1.00 87.44 83 TRP A O 1
ATOM 679 N N . LEU A 1 84 ? 8.144 5.231 2.939 1.00 87.06 84 LEU A N 1
ATOM 680 C CA . LEU A 1 84 ? 9.091 5.227 1.832 1.00 87.06 84 LEU A CA 1
ATOM 681 C C . LEU A 1 84 ? 10.123 4.132 2.077 1.00 87.06 84 LEU A C 1
ATOM 683 O O . LEU A 1 84 ? 10.611 3.988 3.197 1.00 87.06 84 LEU A O 1
ATOM 687 N N . SER A 1 85 ? 10.477 3.389 1.032 1.00 82.62 85 SER A N 1
ATOM 688 C CA . SER A 1 85 ? 11.546 2.394 1.101 1.00 82.62 85 SER A CA 1
ATOM 689 C C . SER A 1 85 ? 12.900 3.067 1.373 1.00 82.62 85 SER A C 1
ATOM 691 O O . SER A 1 85 ? 13.371 3.856 0.545 1.00 82.62 85 SER A O 1
ATOM 693 N N . ASP A 1 86 ? 13.540 2.736 2.494 1.00 83.38 86 ASP A N 1
ATOM 694 C CA . ASP A 1 86 ? 14.932 3.089 2.790 1.00 83.38 86 ASP A CA 1
ATOM 695 C C . ASP A 1 86 ? 15.588 1.965 3.627 1.00 83.38 86 ASP A C 1
ATOM 697 O O . ASP A 1 86 ? 15.196 1.769 4.782 1.00 83.38 86 ASP A O 1
ATOM 701 N N . PRO A 1 87 ? 16.547 1.190 3.076 1.00 88.50 87 PRO A N 1
ATOM 702 C CA . PRO A 1 87 ? 17.106 1.296 1.721 1.00 88.50 87 PRO A CA 1
ATOM 703 C C . PRO A 1 87 ? 16.091 0.916 0.619 1.00 88.50 87 PRO A C 1
ATOM 705 O O . PRO A 1 87 ? 15.012 0.407 0.927 1.00 88.50 87 PRO A O 1
ATOM 708 N N . PRO A 1 88 ? 16.412 1.146 -0.674 1.00 86.31 88 PRO A N 1
ATOM 709 C CA . PRO A 1 88 ? 15.587 0.673 -1.785 1.00 86.31 88 PRO A CA 1
ATOM 710 C C . PRO A 1 88 ? 15.248 -0.819 -1.665 1.00 86.31 88 PRO A C 1
ATOM 712 O O . PRO A 1 88 ? 16.087 -1.627 -1.255 1.00 86.31 88 PRO A O 1
ATOM 715 N N . GLY A 1 89 ? 14.032 -1.182 -2.067 1.00 80.81 89 GLY A N 1
ATOM 716 C CA . GLY A 1 89 ? 13.584 -2.567 -2.127 1.00 80.81 89 GLY A CA 1
ATOM 717 C C . GLY A 1 89 ? 14.406 -3.377 -3.129 1.00 80.81 89 GLY A C 1
ATOM 718 O O . GLY A 1 89 ? 14.864 -2.855 -4.147 1.00 80.81 89 GLY A O 1
ATOM 719 N N . ALA A 1 90 ? 14.591 -4.666 -2.843 1.00 84.31 90 ALA A N 1
ATOM 720 C CA . ALA A 1 90 ? 15.294 -5.603 -3.712 1.00 84.31 90 ALA A CA 1
ATOM 721 C C . ALA A 1 90 ? 14.295 -6.585 -4.339 1.00 84.31 90 ALA A C 1
ATOM 723 O O . ALA A 1 90 ? 13.621 -7.338 -3.639 1.00 84.31 90 ALA A O 1
ATOM 724 N N . GLY A 1 91 ? 14.190 -6.568 -5.665 1.00 76.38 91 GLY A N 1
ATOM 725 C CA . GLY A 1 91 ? 13.381 -7.493 -6.448 1.00 76.38 91 GLY A CA 1
ATOM 726 C C . GLY A 1 91 ? 14.231 -8.640 -6.983 1.00 76.38 91 GLY A C 1
ATOM 727 O O . GLY A 1 91 ? 15.280 -8.417 -7.587 1.00 76.38 91 GLY A O 1
ATOM 728 N N . THR A 1 92 ? 13.769 -9.874 -6.787 1.00 72.62 92 THR A N 1
ATOM 729 C CA . THR A 1 92 ? 14.363 -11.072 -7.395 1.00 72.62 92 THR A CA 1
ATOM 730 C C . THR A 1 92 ? 13.267 -11.902 -8.046 1.00 72.62 92 THR A C 1
ATOM 732 O O . THR A 1 92 ? 12.163 -12.021 -7.517 1.00 72.62 92 THR A O 1
ATOM 735 N N . TYR A 1 93 ? 13.547 -12.448 -9.225 1.00 69.44 93 TYR A N 1
ATOM 736 C CA . TYR A 1 93 ? 12.625 -13.339 -9.918 1.00 69.44 93 TYR A CA 1
ATOM 737 C C . TYR A 1 93 ? 13.430 -14.341 -10.751 1.00 69.44 93 TYR A C 1
ATOM 739 O O . TYR A 1 93 ? 14.426 -13.924 -11.336 1.00 69.44 93 TYR A O 1
ATOM 747 N N . PRO A 1 94 ? 13.037 -15.626 -10.859 1.00 73.94 94 PRO A N 1
ATOM 748 C CA . PRO A 1 94 ? 13.866 -16.647 -11.512 1.00 73.94 94 PRO A CA 1
ATOM 749 C C . PRO A 1 94 ? 14.328 -16.302 -12.935 1.00 73.94 94 PRO A C 1
ATOM 751 O O . PRO A 1 94 ? 15.403 -16.718 -13.352 1.00 73.94 94 PRO A O 1
ATOM 754 N N . THR A 1 95 ? 13.529 -15.536 -13.681 1.00 74.88 95 THR A N 1
ATOM 755 C CA . THR A 1 95 ? 13.822 -15.151 -15.071 1.00 74.88 95 THR A CA 1
ATOM 756 C C . THR A 1 95 ? 14.377 -13.732 -15.229 1.00 74.88 95 THR A C 1
ATOM 758 O O . THR A 1 95 ? 14.625 -13.310 -16.357 1.00 74.88 95 THR A O 1
ATOM 761 N N . LEU A 1 96 ? 14.545 -12.972 -14.142 1.00 74.25 96 LEU A N 1
ATOM 762 C CA . LEU A 1 96 ? 15.028 -11.589 -14.173 1.00 74.25 96 LEU A CA 1
ATOM 763 C C . LEU A 1 96 ? 16.306 -11.454 -13.347 1.00 74.25 96 LEU A C 1
ATOM 765 O O . LEU A 1 96 ? 16.453 -12.070 -12.294 1.00 74.25 96 LEU A O 1
ATOM 769 N N . GLN A 1 97 ? 17.219 -10.597 -13.800 1.00 84.69 97 GLN A N 1
ATOM 770 C CA . GLN A 1 97 ? 18.348 -10.194 -12.965 1.00 84.69 97 GLN A CA 1
ATOM 771 C C . GLN A 1 97 ? 17.832 -9.489 -11.703 1.00 84.69 97 GLN A C 1
ATOM 773 O O . GLN A 1 97 ? 16.844 -8.753 -11.802 1.00 84.69 97 GLN A O 1
ATOM 778 N N . PRO A 1 98 ? 18.475 -9.681 -10.536 1.00 86.06 98 PRO A N 1
ATOM 779 C CA . PRO A 1 98 ? 18.154 -8.918 -9.339 1.00 86.06 98 PRO A CA 1
ATOM 780 C C . PRO A 1 98 ? 18.150 -7.417 -9.637 1.00 86.06 98 PRO A C 1
ATOM 782 O O . PRO A 1 98 ? 19.063 -6.901 -10.281 1.00 86.06 98 PRO A O 1
ATOM 785 N N . PHE A 1 99 ? 17.120 -6.717 -9.177 1.00 81.88 99 PHE A N 1
ATOM 786 C CA . PHE A 1 99 ? 16.951 -5.287 -9.414 1.00 81.88 99 PHE A CA 1
ATOM 787 C C . PHE A 1 99 ? 16.550 -4.568 -8.131 1.00 81.88 99 PHE A C 1
ATOM 789 O O . PHE A 1 99 ? 16.064 -5.183 -7.184 1.00 81.88 99 PHE A O 1
ATOM 796 N N . GLN A 1 100 ? 16.747 -3.253 -8.099 1.00 88.88 100 GLN A N 1
ATOM 797 C CA . GLN A 1 100 ? 16.302 -2.405 -6.999 1.00 88.88 100 GLN A CA 1
ATOM 798 C C . GLN A 1 100 ? 15.141 -1.519 -7.433 1.00 88.88 100 GLN A C 1
ATOM 800 O O . GLN A 1 100 ? 15.028 -1.150 -8.604 1.00 88.88 100 GLN A O 1
ATOM 805 N N . TYR A 1 101 ? 14.291 -1.161 -6.481 1.00 84.06 101 TYR A N 1
ATOM 806 C CA . TYR A 1 101 ? 13.185 -0.237 -6.687 1.00 84.06 101 TYR A CA 1
ATOM 807 C C . TYR A 1 101 ? 12.989 0.645 -5.458 1.00 84.06 101 TYR A C 1
ATOM 809 O O . TYR A 1 101 ? 13.298 0.265 -4.333 1.00 84.06 101 TYR A O 1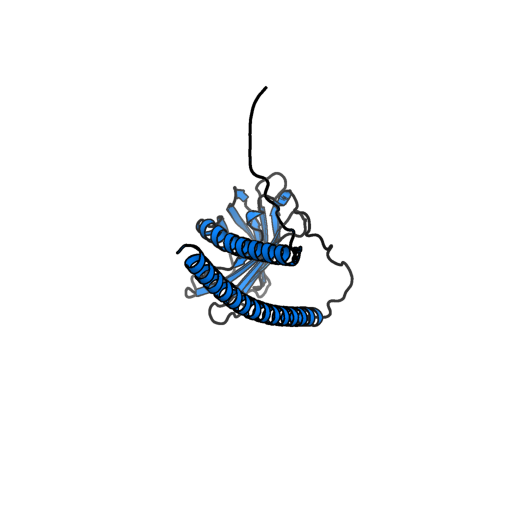
ATOM 817 N N . LEU A 1 102 ? 12.480 1.847 -5.686 1.00 90.62 102 LEU A N 1
ATOM 818 C CA . LEU A 1 102 ? 11.931 2.677 -4.625 1.00 90.62 102 LEU A CA 1
ATOM 819 C C . LEU A 1 102 ? 10.449 2.378 -4.499 1.00 90.62 102 LEU A C 1
ATOM 821 O O . LEU A 1 102 ? 9.799 2.117 -5.508 1.00 90.62 102 LEU A O 1
ATOM 825 N N . GLU A 1 103 ? 9.914 2.467 -3.296 1.00 88.62 103 GLU A N 1
ATOM 826 C CA . GLU A 1 103 ? 8.501 2.249 -3.032 1.00 88.62 103 GLU A CA 1
ATOM 827 C C . GLU A 1 103 ? 7.952 3.338 -2.117 1.00 88.62 103 GLU A C 1
ATOM 829 O O . GLU A 1 103 ? 8.565 3.689 -1.109 1.00 88.62 103 GLU A O 1
ATOM 834 N N . GLU A 1 104 ? 6.802 3.882 -2.500 1.00 92.19 104 GLU A N 1
ATOM 835 C CA . GLU A 1 104 ? 5.978 4.755 -1.675 1.00 92.19 104 GLU A CA 1
ATOM 836 C C . GLU A 1 104 ? 4.674 4.030 -1.359 1.00 92.19 104 GLU A C 1
ATOM 838 O O . GLU A 1 104 ? 3.924 3.652 -2.264 1.00 92.19 104 GLU A O 1
ATOM 843 N N . VAL A 1 105 ? 4.410 3.851 -0.071 1.00 91.81 105 VAL A N 1
ATOM 844 C CA . VAL A 1 105 ? 3.215 3.191 0.444 1.00 91.81 105 VAL A CA 1
ATOM 845 C C . VAL A 1 105 ? 2.399 4.210 1.216 1.00 91.81 105 VAL A C 1
ATOM 847 O O . VAL A 1 105 ? 2.872 4.783 2.187 1.00 91.81 105 VAL A O 1
ATOM 850 N N . HIS A 1 106 ? 1.156 4.426 0.815 1.00 94.94 106 HIS A N 1
ATOM 851 C CA . HIS A 1 106 ? 0.238 5.314 1.516 1.00 94.94 106 HIS A CA 1
ATOM 852 C C . HIS A 1 106 ? -0.931 4.509 2.070 1.00 94.94 106 HIS A C 1
ATOM 854 O O . HIS A 1 106 ? -1.717 3.966 1.291 1.00 94.94 106 HIS A O 1
ATOM 860 N N . ILE A 1 107 ? -1.061 4.459 3.397 1.00 94.81 107 ILE A N 1
ATOM 861 C CA . ILE A 1 107 ? -2.132 3.744 4.098 1.00 94.81 107 ILE A CA 1
ATOM 862 C C . ILE A 1 107 ? -2.959 4.749 4.897 1.00 94.81 107 ILE A C 1
ATOM 864 O O . ILE A 1 107 ? -2.433 5.501 5.715 1.00 94.81 107 ILE A O 1
ATOM 868 N N . SER A 1 108 ? -4.268 4.777 4.659 1.00 96.56 108 SER A N 1
ATOM 869 C CA . SER A 1 108 ? -5.175 5.761 5.254 1.00 96.56 108 SER A CA 1
ATOM 870 C C . SER A 1 108 ? -6.528 5.160 5.624 1.00 96.56 108 SER A C 1
ATOM 872 O O . SER A 1 108 ? -6.816 4.003 5.334 1.00 96.56 108 SER A O 1
ATOM 874 N N . HIS A 1 109 ? -7.392 5.949 6.263 1.00 96.88 109 HIS A N 1
ATOM 875 C CA . HIS A 1 109 ? -8.784 5.580 6.504 1.00 96.88 109 HIS A CA 1
ATOM 876 C C . HIS A 1 109 ? -9.711 6.774 6.287 1.00 96.88 109 HIS A C 1
ATOM 878 O O . HIS A 1 109 ? -9.314 7.933 6.391 1.00 96.88 109 HIS A O 1
ATOM 884 N N . VAL A 1 110 ? -10.985 6.473 6.050 1.00 96.06 110 VAL A N 1
ATOM 885 C CA . VAL A 1 110 ? -12.063 7.473 5.938 1.00 96.06 110 VAL A CA 1
ATOM 886 C C . VAL A 1 110 ? -13.151 7.283 7.005 1.00 96.06 110 VAL A C 1
ATOM 888 O O . VAL A 1 110 ? -14.250 7.806 6.879 1.00 96.06 110 VAL A O 1
ATOM 891 N N . GLY A 1 111 ? -12.853 6.511 8.060 1.00 94.62 111 GLY A N 1
ATOM 892 C CA . GLY A 1 111 ? -13.766 6.219 9.182 1.00 94.62 111 GLY A CA 1
ATOM 893 C C . GLY A 1 111 ? -14.643 4.975 8.983 1.00 94.62 111 GLY A C 1
ATOM 894 O O . GLY A 1 111 ? -15.371 4.556 9.882 1.00 94.62 111 GLY A O 1
ATOM 895 N N . GLN A 1 112 ? -14.538 4.341 7.817 1.00 96.31 112 GLN A N 1
ATOM 896 C CA . GLN A 1 112 ? -15.094 3.016 7.553 1.00 96.31 112 GLN A CA 1
ATOM 897 C C . GLN A 1 112 ? -14.274 1.920 8.268 1.00 96.31 112 GLN A C 1
ATOM 899 O O . GLN A 1 112 ? -13.122 2.168 8.629 1.00 96.31 112 GLN A O 1
ATOM 904 N N . PRO A 1 113 ? -14.830 0.709 8.483 1.00 95.88 113 PRO A N 1
ATOM 905 C CA . PRO A 1 113 ? -14.128 -0.415 9.114 1.00 95.88 113 PRO A CA 1
ATOM 906 C C . PRO A 1 113 ? -13.142 -1.094 8.142 1.00 95.88 113 PRO A C 1
ATOM 908 O O . PRO A 1 113 ? -13.180 -2.305 7.926 1.00 95.88 113 PRO A O 1
ATOM 911 N N . MET A 1 114 ? -12.305 -0.289 7.489 1.00 97.00 114 MET A N 1
ATOM 912 C CA . MET A 1 114 ? -11.246 -0.723 6.585 1.00 97.00 114 MET A CA 1
ATOM 913 C C . MET A 1 114 ? -10.174 0.361 6.442 1.00 97.00 114 MET A C 1
ATOM 915 O O . MET A 1 114 ? -10.455 1.550 6.626 1.00 97.00 114 MET A O 1
ATOM 919 N N . LEU A 1 115 ? -8.964 -0.058 6.083 1.00 97.25 115 LEU A N 1
ATOM 920 C CA . LEU A 1 115 ? -7.899 0.827 5.623 1.00 97.25 115 LEU A CA 1
ATOM 921 C C . LEU A 1 115 ? -7.870 0.851 4.098 1.00 97.25 115 LEU A C 1
ATOM 923 O O . LEU A 1 115 ? -8.142 -0.159 3.454 1.00 97.25 115 LEU A O 1
ATOM 927 N N . ASN A 1 116 ? -7.497 1.992 3.539 1.00 98.06 116 ASN A N 1
ATOM 928 C CA . ASN A 1 116 ? -7.173 2.169 2.132 1.00 98.06 116 ASN A CA 1
ATOM 929 C C . ASN A 1 116 ? -5.658 2.076 1.988 1.00 98.06 116 ASN A C 1
ATOM 931 O O . ASN A 1 116 ? -4.950 2.655 2.813 1.00 98.06 116 ASN A O 1
ATOM 935 N N . PHE A 1 117 ? -5.156 1.442 0.933 1.00 94.75 117 PHE A N 1
ATOM 936 C CA . PHE A 1 117 ? -3.727 1.471 0.636 1.00 94.75 117 PHE A CA 1
ATOM 937 C C . PHE A 1 117 ? -3.439 1.771 -0.839 1.00 94.75 117 PHE A C 1
ATOM 939 O O . PHE A 1 117 ? -4.249 1.497 -1.728 1.00 94.75 117 PHE A O 1
ATOM 946 N N . SER A 1 118 ? -2.262 2.340 -1.084 1.00 96.25 118 SER A N 1
ATOM 947 C CA . SER A 1 118 ? -1.681 2.553 -2.408 1.00 96.25 118 SER A CA 1
ATOM 948 C C . SER A 1 118 ? -0.179 2.316 -2.328 1.00 96.25 118 SER A C 1
ATOM 950 O O . SER A 1 118 ? 0.504 3.014 -1.582 1.00 96.25 118 SER A O 1
ATOM 952 N N . PHE A 1 119 ? 0.318 1.327 -3.063 1.00 91.69 119 PHE A N 1
ATOM 953 C CA . PHE A 1 119 ? 1.732 0.988 -3.180 1.00 91.69 119 PHE A CA 1
ATOM 954 C C . PHE A 1 119 ? 2.203 1.394 -4.571 1.00 91.69 119 PHE A C 1
ATOM 956 O O . PHE A 1 119 ? 1.609 1.011 -5.581 1.00 91.69 119 PHE A O 1
ATOM 963 N N . ASN A 1 120 ? 3.244 2.217 -4.633 1.00 92.75 120 ASN A N 1
ATOM 964 C CA . ASN A 1 120 ? 3.749 2.773 -5.878 1.00 92.75 120 ASN A CA 1
ATOM 965 C C . ASN A 1 120 ? 5.258 2.589 -5.947 1.00 92.75 120 ASN A C 1
ATOM 967 O O . ASN A 1 120 ? 5.997 3.217 -5.189 1.00 92.75 120 ASN A O 1
ATOM 971 N N . SER A 1 121 ? 5.713 1.768 -6.890 1.00 90.12 121 SER A N 1
ATOM 972 C CA . SER A 1 121 ? 7.134 1.524 -7.096 1.00 90.12 121 SER A CA 1
ATOM 973 C C . SER A 1 121 ? 7.708 2.393 -8.218 1.00 90.12 121 SER A C 1
ATOM 975 O O . SER A 1 121 ? 7.040 2.708 -9.211 1.00 90.12 121 SER A O 1
ATOM 977 N N . PHE A 1 122 ? 8.984 2.745 -8.092 1.00 91.56 122 PHE A N 1
ATOM 978 C CA . PHE A 1 122 ? 9.720 3.583 -9.032 1.00 91.56 122 PHE A CA 1
ATOM 979 C C . PHE A 1 122 ? 11.130 3.046 -9.262 1.00 91.56 122 PHE A C 1
ATOM 981 O O . PHE A 1 122 ? 11.765 2.502 -8.359 1.00 91.56 122 PHE A O 1
ATOM 988 N N . HIS A 1 123 ? 11.660 3.278 -10.458 1.00 91.69 123 HIS A N 1
ATOM 989 C CA . HIS A 1 123 ? 13.066 3.014 -10.741 1.00 91.69 123 HIS A CA 1
ATOM 990 C C . HIS A 1 123 ? 13.961 3.927 -9.875 1.00 91.69 123 HIS A C 1
ATOM 992 O O . HIS A 1 123 ? 13.701 5.134 -9.833 1.00 91.69 123 HIS A O 1
ATOM 998 N N . PRO A 1 124 ? 15.030 3.415 -9.233 1.00 89.81 124 PRO A N 1
ATOM 999 C CA . PRO A 1 124 ? 15.837 4.189 -8.286 1.00 89.81 124 PRO A CA 1
ATOM 1000 C C . PRO A 1 124 ? 16.504 5.414 -8.923 1.00 89.81 124 PRO A C 1
ATOM 1002 O O . PRO A 1 124 ? 16.375 6.520 -8.397 1.00 89.81 124 PRO A O 1
ATOM 1005 N N . ASP A 1 125 ? 17.118 5.241 -10.097 1.00 93.31 125 ASP A N 1
ATOM 1006 C CA . ASP A 1 125 ? 17.825 6.338 -10.776 1.00 93.31 125 ASP A CA 1
ATOM 1007 C C . ASP A 1 125 ? 16.893 7.275 -11.551 1.00 93.31 125 ASP A C 1
ATOM 1009 O O . ASP A 1 125 ? 16.930 8.492 -11.391 1.00 93.31 125 ASP A O 1
ATOM 1013 N N . THR A 1 126 ? 16.031 6.716 -12.405 1.00 95.62 126 THR A N 1
ATOM 1014 C CA . THR A 1 126 ? 15.213 7.512 -13.336 1.00 95.62 126 THR A CA 1
ATOM 1015 C C . THR A 1 126 ? 13.901 8.009 -12.738 1.00 95.62 126 THR A C 1
ATOM 1017 O O . THR A 1 126 ? 13.219 8.814 -13.368 1.00 95.62 126 THR A O 1
ATOM 1020 N N . ARG A 1 127 ? 13.502 7.503 -11.561 1.00 92.50 127 ARG A N 1
ATOM 1021 C CA . ARG A 1 127 ? 12.185 7.741 -10.940 1.00 92.50 127 ARG A CA 1
ATOM 1022 C C . ARG A 1 127 ? 10.996 7.374 -11.832 1.00 92.50 127 ARG A C 1
ATOM 1024 O O . ARG A 1 127 ? 9.865 7.760 -11.545 1.00 92.50 127 ARG A O 1
ATOM 1031 N N . LYS A 1 128 ? 11.221 6.606 -12.904 1.00 95.19 128 LYS A N 1
ATOM 1032 C CA . LYS A 1 128 ? 10.155 6.142 -13.789 1.00 95.19 128 LYS A CA 1
ATOM 1033 C C . LYS A 1 128 ? 9.192 5.239 -13.002 1.00 95.19 128 LYS A C 1
ATOM 1035 O O . LYS A 1 128 ? 9.676 4.340 -12.310 1.00 95.19 128 LYS A O 1
ATOM 1040 N N . PRO A 1 129 ? 7.865 5.434 -13.113 1.00 94.62 129 PRO A 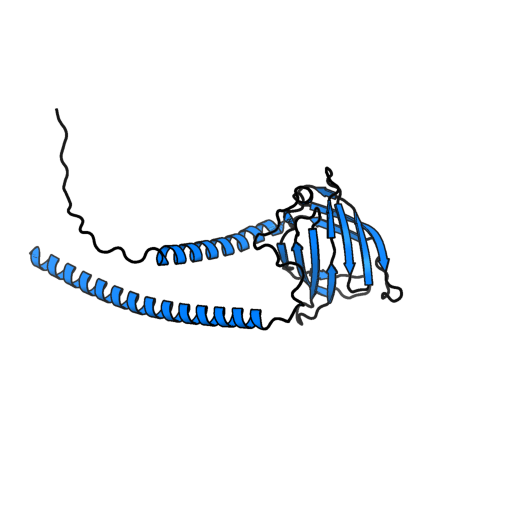N 1
ATOM 1041 C CA . PRO A 1 129 ? 6.890 4.545 -12.488 1.00 94.62 129 PRO A CA 1
ATOM 1042 C C . PRO A 1 129 ? 7.050 3.089 -12.951 1.00 94.62 129 PRO A C 1
ATOM 1044 O O . PRO A 1 129 ? 7.270 2.838 -14.139 1.00 94.62 129 PRO A O 1
ATOM 1047 N N . MET A 1 130 ? 6.920 2.149 -12.013 1.00 91.06 130 MET A N 1
ATOM 1048 C CA . MET A 1 130 ? 6.999 0.702 -12.238 1.00 91.06 130 MET A CA 1
ATOM 1049 C C . MET A 1 130 ? 5.677 0.022 -11.834 1.00 91.06 130 MET A C 1
ATOM 1051 O O . MET A 1 130 ? 4.636 0.294 -12.437 1.00 91.06 130 MET A O 1
ATOM 1055 N N . HIS A 1 131 ? 5.703 -0.880 -10.849 1.00 90.62 131 HIS A N 1
ATOM 1056 C CA . HIS A 1 131 ? 4.516 -1.552 -10.320 1.00 90.62 131 HIS A CA 1
ATOM 1057 C C . HIS A 1 131 ? 3.657 -0.585 -9.500 1.00 90.62 131 HIS A C 1
ATOM 1059 O O . HIS A 1 131 ? 4.169 0.365 -8.900 1.00 90.62 131 HIS A O 1
ATOM 1065 N N . ARG A 1 132 ? 2.340 -0.791 -9.543 1.00 90.56 132 ARG A N 1
ATOM 1066 C CA . ARG A 1 132 ? 1.377 -0.073 -8.709 1.00 90.56 132 ARG A CA 1
ATOM 1067 C C . ARG A 1 132 ? 0.288 -1.027 -8.259 1.00 90.56 132 ARG A C 1
ATOM 1069 O O . ARG A 1 132 ? -0.233 -1.790 -9.075 1.00 90.56 132 ARG A O 1
ATOM 1076 N N . GLU A 1 133 ? -0.105 -0.897 -7.005 1.00 90.31 133 GLU A N 1
ATOM 1077 C CA . GLU A 1 133 ? -1.166 -1.682 -6.390 1.00 90.31 133 GLU A CA 1
ATOM 1078 C C . GLU A 1 133 ? -1.997 -0.797 -5.468 1.00 90.31 133 GLU A C 1
ATOM 1080 O O . GLU A 1 133 ? -1.471 0.082 -4.787 1.00 90.31 133 GLU A O 1
ATOM 1085 N N . CYS A 1 134 ? -3.307 -0.997 -5.448 1.00 95.00 134 CYS A N 1
ATOM 1086 C CA . CYS A 1 134 ? -4.178 -0.316 -4.502 1.00 95.00 134 CYS A CA 1
ATOM 1087 C C . CYS A 1 134 ? -5.349 -1.199 -4.096 1.00 95.00 134 CYS A C 1
ATOM 1089 O O . CYS A 1 134 ? -5.699 -2.158 -4.788 1.00 95.00 134 CYS A O 1
ATOM 1091 N N . GLY A 1 135 ? -5.969 -0.855 -2.974 1.00 95.81 135 GLY A N 1
ATOM 1092 C CA . GLY A 1 135 ? -7.127 -1.581 -2.487 1.00 95.81 135 GLY A CA 1
ATOM 1093 C C . GLY A 1 135 ? -7.416 -1.314 -1.021 1.00 95.81 135 GLY A C 1
ATOM 1094 O O . GLY A 1 135 ? -7.229 -0.192 -0.537 1.00 95.81 135 GLY A O 1
ATOM 1095 N N . PHE A 1 136 ? -7.898 -2.346 -0.329 1.00 98.00 136 PHE A N 1
ATOM 1096 C CA . PHE A 1 136 ? -8.396 -2.228 1.038 1.00 98.00 136 PHE A CA 1
ATOM 1097 C C . PHE A 1 136 ? -7.894 -3.340 1.959 1.00 98.00 136 PHE A C 1
ATOM 1099 O O . PHE A 1 136 ? -7.741 -4.489 1.546 1.00 98.00 136 PHE A O 1
ATOM 1106 N N . ILE A 1 137 ? -7.721 -2.999 3.237 1.00 96.31 137 ILE A N 1
ATOM 1107 C CA . ILE A 1 137 ? -7.437 -3.940 4.327 1.00 96.31 137 ILE A CA 1
ATOM 1108 C C . ILE A 1 137 ? -8.635 -3.941 5.268 1.00 96.31 137 ILE A C 1
ATOM 1110 O O . ILE A 1 137 ? -9.024 -2.894 5.789 1.00 96.31 137 ILE A O 1
ATOM 1114 N N . ARG A 1 138 ? -9.244 -5.104 5.484 1.00 97.44 138 ARG A N 1
ATOM 1115 C CA . ARG A 1 138 ? -10.455 -5.260 6.293 1.00 97.44 138 ARG A CA 1
ATOM 1116 C C . ARG A 1 138 ? -10.181 -6.179 7.470 1.00 97.44 138 ARG A C 1
ATOM 1118 O O . ARG A 1 138 ? -9.633 -7.259 7.285 1.00 97.44 138 ARG A O 1
ATOM 1125 N N . LEU A 1 139 ? -10.625 -5.774 8.654 1.00 94.94 139 LEU A N 1
ATOM 1126 C CA . LEU A 1 139 ? -10.651 -6.626 9.839 1.00 94.94 139 LEU A CA 1
ATOM 1127 C C . LEU A 1 139 ? -12.045 -7.219 10.012 1.00 94.94 139 LEU A C 1
ATOM 1129 O O . LEU A 1 139 ? -13.049 -6.507 9.919 1.00 94.94 139 LEU A O 1
ATOM 1133 N N . LYS A 1 140 ? -12.112 -8.524 10.273 1.00 95.06 140 LYS A N 1
ATOM 1134 C CA . LYS A 1 140 ? -13.350 -9.168 10.703 1.00 95.06 140 LYS A CA 1
ATOM 1135 C C . LYS A 1 140 ? -13.623 -8.747 12.158 1.00 95.06 140 LYS A C 1
ATOM 1137 O O . LYS A 1 140 ? -12.769 -9.019 13.006 1.00 95.06 140 LYS A O 1
ATOM 1142 N N . PRO A 1 141 ? -14.775 -8.109 12.454 1.00 93.44 141 PRO A N 1
ATOM 1143 C CA . PRO A 1 141 ? -15.102 -7.639 13.799 1.00 93.44 141 PRO A CA 1
ATOM 1144 C C . PRO A 1 141 ? -14.929 -8.727 14.859 1.00 93.44 141 PRO A C 1
ATOM 1146 O O . PRO A 1 141 ? -15.197 -9.897 14.586 1.00 93.44 141 PRO A O 1
ATOM 1149 N N . ASP A 1 142 ? -14.467 -8.322 16.042 1.00 92.19 142 ASP A N 1
ATOM 1150 C CA . ASP A 1 142 ? -14.267 -9.183 17.217 1.00 92.19 142 ASP A CA 1
ATOM 1151 C C . ASP A 1 142 ? -13.279 -10.346 17.006 1.00 92.19 142 ASP A C 1
ATOM 1153 O O . ASP A 1 142 ? -13.274 -11.328 17.747 1.00 92.19 142 ASP A O 1
ATOM 1157 N N . THR A 1 143 ? -12.413 -10.246 15.994 1.00 94.94 143 THR A N 1
ATOM 1158 C CA . THR A 1 143 ? -11.366 -11.232 15.706 1.00 94.94 143 THR A CA 1
ATOM 1159 C C . THR A 1 143 ? -10.069 -10.549 15.282 1.00 94.94 143 THR A C 1
ATOM 1161 O O . THR A 1 143 ? -10.043 -9.355 14.996 1.00 94.94 143 THR A O 1
ATOM 1164 N N . ASN A 1 144 ? -8.997 -11.329 15.167 1.00 92.88 144 ASN A N 1
ATOM 1165 C CA . ASN A 1 144 ? -7.749 -10.890 14.553 1.00 92.88 144 ASN A CA 1
ATOM 1166 C C . ASN A 1 144 ? -7.672 -11.198 13.046 1.00 92.88 144 ASN A C 1
ATOM 1168 O O . ASN A 1 144 ? -6.601 -11.065 12.463 1.00 92.88 144 ASN A O 1
ATOM 1172 N N . LYS A 1 145 ? -8.763 -11.651 12.411 1.00 95.31 145 LYS A N 1
ATOM 1173 C CA . LYS A 1 145 ? -8.743 -12.103 11.014 1.00 95.31 145 LYS A CA 1
ATOM 1174 C C . LYS A 1 145 ? -8.812 -10.928 10.049 1.00 95.31 145 LYS A C 1
ATOM 1176 O O . LYS A 1 145 ? -9.702 -10.083 10.155 1.00 95.31 145 LYS A O 1
ATOM 1181 N N . VAL A 1 146 ? -7.892 -10.908 9.091 1.00 92.69 146 VAL A N 1
ATOM 1182 C CA . VAL A 1 146 ? -7.723 -9.827 8.116 1.00 92.69 146 VAL A CA 1
ATOM 1183 C C . VAL A 1 146 ? -7.964 -10.350 6.707 1.00 92.69 146 VAL A C 1
ATOM 1185 O O . VAL A 1 146 ? -7.528 -11.449 6.373 1.00 92.69 146 VAL A O 1
ATOM 1188 N N . ALA A 1 147 ? -8.625 -9.537 5.885 1.00 93.69 147 ALA A N 1
ATOM 1189 C CA . ALA A 1 147 ? -8.701 -9.705 4.440 1.00 93.69 147 ALA A CA 1
ATOM 1190 C C . ALA A 1 147 ? -8.042 -8.505 3.747 1.00 93.69 147 ALA A C 1
ATOM 1192 O O . ALA A 1 147 ? -8.348 -7.351 4.058 1.00 93.69 147 ALA A O 1
ATOM 1193 N N . PHE A 1 148 ? -7.156 -8.782 2.800 1.00 91.88 148 PHE A N 1
ATOM 1194 C CA . PHE A 1 148 ? -6.436 -7.814 1.986 1.00 91.88 148 PHE A CA 1
ATOM 1195 C C . PHE A 1 148 ? -6.885 -7.989 0.535 1.00 91.88 148 PHE A C 1
ATOM 1197 O O . PHE A 1 148 ? -6.739 -9.063 -0.042 1.00 91.88 148 PHE A O 1
ATOM 1204 N N . VAL A 1 149 ? -7.488 -6.954 -0.039 1.00 93.56 149 VAL A N 1
ATOM 1205 C CA . VAL A 1 149 ? -8.023 -6.972 -1.407 1.00 93.56 149 VAL A CA 1
ATOM 1206 C C . VAL A 1 149 ? -7.268 -5.962 -2.240 1.00 93.56 149 VAL A C 1
ATOM 1208 O O . VAL A 1 149 ? -7.211 -4.792 -1.861 1.00 93.56 149 VAL A O 1
ATOM 1211 N N . SER A 1 150 ? -6.720 -6.398 -3.370 1.00 92.50 150 SER A N 1
ATOM 1212 C CA . SER A 1 150 ? -5.855 -5.557 -4.184 1.00 92.50 150 SER A CA 1
ATOM 1213 C C . SER A 1 150 ? -6.116 -5.649 -5.678 1.00 92.50 150 SER A C 1
ATOM 1215 O O . SER A 1 150 ? -6.574 -6.664 -6.204 1.00 92.50 150 SER A O 1
ATOM 1217 N N . ALA A 1 151 ? -5.818 -4.548 -6.362 1.00 91.44 151 ALA A N 1
ATOM 1218 C CA . ALA A 1 151 ? -5.783 -4.442 -7.808 1.00 91.44 151 ALA A CA 1
ATOM 1219 C C . ALA A 1 151 ? -4.428 -3.878 -8.239 1.00 91.44 151 ALA A C 1
ATOM 1221 O O . ALA A 1 151 ? -3.976 -2.853 -7.728 1.00 91.44 151 ALA A O 1
ATOM 1222 N N . GLN A 1 152 ? -3.795 -4.543 -9.201 1.00 89.75 152 GLN A N 1
ATOM 1223 C CA . GLN A 1 152 ? -2.465 -4.214 -9.699 1.00 89.75 152 GLN A CA 1
ATOM 1224 C C . GLN A 1 152 ? -2.537 -3.632 -11.112 1.00 89.75 152 GLN A C 1
ATOM 1226 O O . GLN A 1 152 ? -3.357 -4.044 -11.938 1.00 89.75 152 GLN A O 1
ATOM 1231 N N . ASN A 1 153 ? -1.616 -2.725 -11.443 1.00 89.69 153 ASN A N 1
ATOM 1232 C CA . ASN A 1 153 ? -1.516 -2.128 -12.781 1.00 89.69 153 ASN A CA 1
ATOM 1233 C C . ASN A 1 153 ? -1.176 -3.132 -13.900 1.00 89.69 153 ASN A C 1
ATOM 1235 O O . ASN A 1 153 ? -1.291 -2.804 -15.078 1.00 89.69 153 ASN A O 1
ATOM 1239 N N . THR A 1 154 ? -0.784 -4.353 -13.541 1.00 83.94 154 THR A N 1
ATOM 1240 C CA . THR A 1 154 ? -0.558 -5.493 -14.440 1.00 83.94 154 THR A CA 1
ATOM 1241 C C . THR A 1 154 ? -1.852 -6.181 -14.890 1.00 83.94 154 THR A C 1
ATOM 1243 O O . THR A 1 154 ? -1.799 -7.091 -15.717 1.00 83.94 154 THR A O 1
ATOM 1246 N N . GLY A 1 155 ? -3.011 -5.761 -14.366 1.00 83.00 155 GLY A N 1
ATOM 1247 C CA . GLY A 1 155 ? -4.300 -6.387 -14.654 1.00 83.00 155 GLY A CA 1
ATOM 1248 C C . GLY A 1 155 ? -4.568 -7.638 -13.818 1.00 83.00 155 GLY A C 1
ATOM 1249 O O . GLY A 1 155 ? -5.270 -8.540 -14.274 1.00 83.00 155 GLY A O 1
ATOM 1250 N N . VAL A 1 156 ? -3.990 -7.700 -12.617 1.00 83.62 156 VAL A N 1
ATOM 1251 C CA . VAL A 1 156 ? -4.200 -8.761 -11.625 1.00 83.62 156 VAL A CA 1
ATOM 1252 C C . VAL A 1 156 ? -5.007 -8.198 -10.459 1.00 83.62 156 VAL A C 1
ATOM 1254 O O . VAL A 1 156 ? -4.757 -7.075 -10.021 1.00 83.62 156 VAL A O 1
ATOM 1257 N N . VAL A 1 157 ? -5.962 -8.978 -9.961 1.00 88.56 157 VAL A N 1
ATOM 1258 C CA . VAL A 1 157 ? -6.647 -8.722 -8.690 1.00 88.56 157 VAL A CA 1
ATOM 1259 C C . VAL A 1 157 ? -6.422 -9.897 -7.754 1.00 88.56 157 VAL A C 1
ATOM 1261 O O . VAL A 1 157 ? -6.439 -11.052 -8.188 1.00 88.56 157 VAL A O 1
ATOM 1264 N N . GLU A 1 158 ? -6.207 -9.601 -6.481 1.00 84.06 158 GLU A N 1
ATOM 1265 C CA . GLU A 1 158 ? -5.867 -10.594 -5.470 1.00 84.06 158 GLU A CA 1
ATOM 1266 C C . GLU A 1 158 ? -6.698 -10.388 -4.199 1.00 84.06 158 GLU A C 1
ATOM 1268 O O . GLU A 1 158 ? -7.017 -9.264 -3.804 1.00 84.06 158 GLU A O 1
ATOM 1273 N N . VAL A 1 159 ? -7.071 -11.507 -3.582 1.00 87.44 159 VAL A N 1
ATOM 1274 C CA . VAL A 1 159 ? -7.627 -11.577 -2.233 1.00 87.44 159 VAL A CA 1
ATOM 1275 C C . VAL A 1 159 ? -6.675 -12.416 -1.402 1.00 87.44 159 VAL A C 1
ATOM 1277 O O . VAL A 1 159 ? -6.452 -13.591 -1.706 1.00 87.44 159 VAL A O 1
ATOM 1280 N N . GLU A 1 160 ? -6.147 -11.823 -0.343 1.00 90.44 160 GLU A N 1
ATOM 1281 C CA . GLU A 1 160 ? -5.322 -12.493 0.653 1.00 90.44 160 GLU A CA 1
ATOM 1282 C C . GLU A 1 160 ? -6.045 -12.472 1.997 1.00 90.44 160 GLU A C 1
ATOM 1284 O O . GLU A 1 160 ? -6.701 -11.493 2.354 1.00 90.44 160 GLU A O 1
ATOM 1289 N N . GLU A 1 161 ? -5.922 -13.552 2.758 1.00 88.19 161 GLU A N 1
ATOM 1290 C CA . GLU A 1 161 ? -6.513 -13.662 4.087 1.00 88.19 161 GLU A CA 1
ATOM 1291 C C . GLU A 1 161 ? -5.474 -14.129 5.097 1.00 88.19 161 GLU A C 1
ATOM 1293 O O . GLU A 1 161 ? -4.520 -14.839 4.766 1.00 88.19 161 GLU A O 1
ATOM 1298 N N . GLY A 1 162 ? -5.669 -13.740 6.350 1.00 89.81 162 GLY A N 1
ATOM 1299 C CA . GLY A 1 162 ? -4.794 -14.147 7.433 1.00 89.81 162 GLY A CA 1
ATOM 1300 C C . GLY A 1 162 ? -5.150 -13.467 8.740 1.00 89.81 162 GLY A C 1
ATOM 1301 O O . GLY A 1 162 ? -6.328 -13.371 9.090 1.00 89.81 162 GLY A O 1
ATOM 1302 N N . GLU A 1 163 ? -4.143 -13.033 9.487 1.00 90.00 163 GLU A N 1
ATOM 1303 C CA . GLU A 1 163 ? -4.334 -12.501 10.831 1.00 90.00 163 GLU A CA 1
ATOM 1304 C C . GLU A 1 163 ? -3.329 -11.422 11.231 1.00 90.00 163 GLU A C 1
ATOM 1306 O O . GLU A 1 163 ? -2.216 -11.358 10.711 1.00 90.00 163 GLU A O 1
ATOM 1311 N N . VAL A 1 164 ? -3.750 -10.577 12.175 1.00 87.00 164 VAL A N 1
ATOM 1312 C CA . VAL A 1 164 ? -2.901 -9.588 12.843 1.00 87.00 164 VAL A CA 1
ATOM 1313 C C . VAL A 1 164 ? -2.583 -10.037 14.269 1.00 87.00 164 VAL A C 1
ATOM 1315 O O . VAL A 1 164 ? -3.481 -10.295 15.064 1.00 87.00 164 VAL A O 1
ATOM 1318 N N . ASN A 1 165 ? -1.304 -10.113 14.619 1.00 86.81 165 ASN A N 1
ATOM 1319 C CA . ASN A 1 165 ? -0.847 -10.477 15.958 1.00 86.81 165 ASN A CA 1
ATOM 1320 C C . ASN A 1 165 ? 0.070 -9.365 16.484 1.00 86.81 165 ASN A C 1
ATOM 1322 O O . ASN A 1 165 ? 1.210 -9.218 16.054 1.00 86.81 165 ASN A O 1
ATOM 1326 N N . GLY A 1 166 ? -0.439 -8.531 17.395 1.00 88.06 166 GLY A N 1
ATOM 1327 C CA . GLY A 1 166 ? 0.279 -7.332 17.833 1.00 88.06 166 GLY A CA 1
ATOM 1328 C C . GLY A 1 166 ? 0.473 -6.348 16.677 1.00 88.06 166 GLY A C 1
ATOM 1329 O O . GLY A 1 166 ? -0.499 -5.811 16.157 1.00 88.06 166 GLY A O 1
ATOM 1330 N N . GLN A 1 167 ? 1.725 -6.119 16.278 1.00 89.44 167 GLN A N 1
ATOM 1331 C CA . GLN A 1 167 ? 2.084 -5.250 15.149 1.00 89.44 167 GLN A CA 1
ATOM 1332 C C . GLN A 1 167 ? 2.626 -6.049 13.957 1.00 89.44 167 GLN A C 1
ATOM 1334 O O . GLN A 1 167 ? 3.487 -5.589 13.216 1.00 89.44 167 GLN A O 1
ATOM 1339 N N . GLU A 1 168 ? 2.165 -7.283 13.799 1.00 83.94 168 GLU A N 1
ATOM 1340 C CA . GLU A 1 168 ? 2.535 -8.145 12.686 1.00 83.94 168 GLU A CA 1
ATOM 1341 C C . GLU A 1 168 ? 1.276 -8.554 11.928 1.00 83.94 168 GLU A C 1
ATOM 1343 O O . GLU A 1 168 ? 0.319 -9.045 12.527 1.00 83.94 168 GLU A O 1
ATOM 1348 N N . LEU A 1 169 ? 1.276 -8.335 10.613 1.00 82.88 169 LEU A N 1
ATOM 1349 C CA . LEU A 1 169 ? 0.215 -8.769 9.711 1.00 82.88 169 LEU A CA 1
ATOM 1350 C C . LEU A 1 169 ? 0.733 -9.921 8.843 1.00 82.88 169 LEU A C 1
ATOM 1352 O O . LEU A 1 169 ? 1.637 -9.734 8.027 1.00 82.88 169 LEU A O 1
ATOM 1356 N N . CYS A 1 170 ? 0.121 -11.093 8.989 1.00 84.31 170 CYS A N 1
ATOM 1357 C CA . CYS A 1 170 ? 0.454 -12.299 8.238 1.00 84.31 170 CYS A CA 1
ATOM 1358 C C . CYS A 1 170 ? -0.714 -12.672 7.334 1.00 84.31 170 CYS A C 1
ATOM 1360 O O . CYS A 1 170 ? -1.785 -13.008 7.837 1.00 84.31 170 CYS A O 1
ATOM 1362 N N . ILE A 1 171 ? -0.515 -12.638 6.017 1.00 83.25 171 ILE A N 1
ATOM 1363 C CA . ILE A 1 171 ? -1.556 -12.924 5.025 1.00 83.25 171 ILE A CA 1
ATOM 1364 C C . ILE A 1 171 ? -1.044 -13.874 3.942 1.00 83.25 171 ILE A C 1
ATOM 1366 O O . ILE A 1 171 ? 0.147 -13.941 3.626 1.00 83.25 171 ILE A O 1
ATOM 1370 N N . ALA A 1 172 ? -1.964 -14.656 3.387 1.00 76.88 172 ALA A N 1
ATOM 1371 C CA . ALA A 1 172 ? -1.687 -15.570 2.296 1.00 76.88 172 ALA A CA 1
ATOM 1372 C C . ALA A 1 172 ? -2.758 -15.455 1.217 1.00 76.88 172 ALA A C 1
ATOM 1374 O O . ALA A 1 172 ? -3.950 -15.332 1.505 1.00 76.88 172 ALA A O 1
ATOM 1375 N N . SER A 1 173 ? -2.322 -15.579 -0.031 1.00 79.44 173 SER A N 1
ATOM 1376 C CA . SER A 1 173 ? -3.201 -15.548 -1.189 1.00 79.44 173 SER A CA 1
ATOM 1377 C C . SER A 1 173 ? -4.272 -16.640 -1.117 1.00 79.44 173 SER A C 1
ATOM 1379 O O . SER A 1 173 ? -3.974 -17.834 -0.930 1.00 79.44 173 SER A O 1
ATOM 1381 N N . HIS A 1 174 ? -5.523 -16.207 -1.253 1.00 80.12 174 HIS A N 1
ATOM 1382 C CA . HIS A 1 174 ? -6.718 -17.040 -1.304 1.00 80.12 174 HIS A CA 1
ATOM 1383 C C . HIS A 1 174 ? -7.294 -17.103 -2.722 1.00 80.12 174 HIS A C 1
ATOM 1385 O O . HIS A 1 174 ? -7.689 -18.171 -3.184 1.00 80.12 174 HIS A O 1
ATOM 1391 N N . SER A 1 175 ? -7.345 -15.976 -3.435 1.00 80.44 175 SER A N 1
ATOM 1392 C CA . SER A 1 175 ? -7.876 -15.907 -4.800 1.00 80.44 175 SER A CA 1
ATOM 1393 C C . SER A 1 175 ? -7.092 -14.916 -5.644 1.00 80.44 175 SER A C 1
ATOM 1395 O O . SER A 1 175 ? -6.800 -13.814 -5.196 1.00 80.44 175 SER A O 1
ATOM 1397 N N . ILE A 1 176 ? -6.800 -15.298 -6.888 1.00 85.88 176 ILE A N 1
ATOM 1398 C CA . ILE A 1 176 ? -6.125 -14.449 -7.872 1.00 85.88 176 ILE A CA 1
ATOM 1399 C C . ILE A 1 176 ? -6.912 -14.533 -9.178 1.00 85.88 176 ILE A C 1
ATOM 1401 O O . ILE A 1 176 ? -7.125 -15.627 -9.704 1.00 85.88 176 ILE A O 1
ATOM 1405 N N . ALA A 1 177 ? -7.310 -13.386 -9.723 1.00 86.12 177 ALA A N 1
ATOM 1406 C CA . ALA A 1 177 ? -7.891 -13.286 -11.058 1.00 86.12 177 ALA A CA 1
ATOM 1407 C C . ALA A 1 177 ? -7.090 -12.302 -11.914 1.00 86.12 177 ALA A C 1
ATOM 1409 O O . ALA A 1 177 ? -6.344 -11.464 -11.407 1.00 86.12 177 ALA A O 1
ATOM 1410 N N . ARG A 1 178 ? -7.213 -12.423 -13.236 1.00 88.12 178 ARG A N 1
ATOM 1411 C CA . ARG A 1 178 ? -6.439 -11.621 -14.186 1.00 88.12 178 ARG A CA 1
ATOM 1412 C C . ARG A 1 178 ? -7.241 -11.286 -15.433 1.00 88.12 178 ARG A C 1
ATOM 1414 O O . ARG A 1 178 ? -8.146 -12.029 -15.808 1.00 88.12 178 ARG A O 1
ATOM 1421 N N . ILE A 1 179 ? -6.866 -10.196 -16.090 1.00 84.12 179 ILE A N 1
ATOM 1422 C CA . ILE A 1 179 ? -7.372 -9.845 -17.420 1.00 84.12 179 ILE A CA 1
ATOM 1423 C C . ILE A 1 179 ? -6.893 -10.853 -18.478 1.00 84.12 179 ILE A C 1
ATOM 1425 O O . ILE A 1 179 ? -5.847 -11.484 -18.323 1.00 84.12 179 ILE A O 1
ATOM 1429 N N . SER A 1 180 ? -7.641 -10.986 -19.576 1.00 86.81 180 SER A N 1
ATOM 1430 C CA . SER A 1 180 ? -7.410 -12.011 -20.610 1.00 86.81 180 SER A CA 1
ATOM 1431 C C . SER A 1 180 ? -6.066 -11.903 -21.337 1.00 86.81 180 SER A C 1
ATOM 1433 O O . SER A 1 180 ? -5.602 -12.888 -21.899 1.00 86.81 180 SER A O 1
ATOM 1435 N N . PHE A 1 181 ? -5.439 -10.726 -21.318 1.00 86.31 181 PHE A N 1
ATOM 1436 C CA . PHE A 1 181 ? -4.160 -10.435 -21.971 1.00 86.31 181 PHE A CA 1
ATOM 1437 C C . PHE A 1 181 ? -3.059 -10.040 -20.969 1.00 86.31 181 PHE A C 1
ATOM 1439 O O . PHE A 1 181 ? -2.113 -9.333 -21.321 1.00 86.31 181 PHE A O 1
ATOM 1446 N N . ALA A 1 182 ? -3.180 -10.471 -19.707 1.00 80.44 182 ALA A N 1
ATOM 1447 C CA . ALA A 1 182 ? -2.118 -10.316 -18.716 1.00 80.44 182 ALA A CA 1
ATOM 1448 C C . ALA A 1 182 ? -0.858 -11.081 -19.158 1.00 80.44 182 ALA A C 1
ATOM 1450 O O . ALA A 1 182 ? -0.940 -12.186 -19.690 1.00 80.44 182 ALA A O 1
ATOM 1451 N N . LYS A 1 183 ? 0.318 -10.485 -18.942 1.00 73.25 183 LYS A N 1
ATOM 1452 C CA . LYS A 1 183 ? 1.596 -11.054 -19.387 1.00 73.25 183 LYS A CA 1
ATOM 1453 C C . LYS A 1 183 ? 1.965 -12.303 -18.574 1.00 73.25 183 LYS A C 1
ATOM 1455 O O . LYS A 1 183 ? 1.834 -12.309 -17.353 1.00 73.25 183 LYS A O 1
ATOM 1460 N N . GLU A 1 184 ? 2.501 -13.318 -19.244 1.00 61.16 184 GLU A N 1
ATOM 1461 C CA . GLU A 1 184 ? 3.120 -14.485 -18.606 1.00 61.16 184 GLU A CA 1
ATOM 1462 C C . GLU A 1 184 ? 4.513 -14.158 -18.018 1.00 61.16 184 GLU A C 1
ATOM 1464 O O . GLU A 1 184 ? 5.198 -13.262 -18.529 1.00 61.16 184 GLU A O 1
ATOM 1469 N N . PRO A 1 185 ? 4.995 -14.892 -16.995 1.00 58.56 185 PRO A N 1
ATOM 1470 C CA . PRO A 1 185 ? 4.330 -15.974 -16.263 1.00 58.56 185 PRO A CA 1
ATOM 1471 C C . PRO A 1 185 ? 3.295 -15.465 -15.252 1.00 58.56 185 PRO A C 1
ATOM 1473 O O . PRO A 1 185 ? 3.425 -14.395 -14.664 1.00 58.56 185 PRO A O 1
ATOM 1476 N N . HIS A 1 186 ? 2.257 -16.266 -15.034 1.00 62.12 186 HIS A N 1
ATOM 1477 C CA . HIS A 1 186 ? 1.164 -15.914 -14.136 1.00 62.12 186 HIS A CA 1
ATOM 1478 C C . HIS A 1 186 ? 1.586 -16.000 -12.660 1.00 62.12 186 HIS A C 1
ATOM 1480 O O . HIS A 1 186 ? 2.179 -16.993 -12.239 1.00 62.12 186 HIS A O 1
ATOM 1486 N N . VAL A 1 187 ? 1.234 -14.981 -11.866 1.00 58.66 187 VAL A N 1
ATOM 1487 C CA . VAL A 1 187 ? 1.422 -14.985 -10.404 1.00 58.66 187 VAL A CA 1
ATOM 1488 C C . VAL A 1 187 ? 0.596 -16.124 -9.785 1.00 58.66 187 VAL A C 1
ATOM 1490 O O . VAL A 1 187 ? -0.596 -16.259 -10.077 1.00 58.66 187 VAL A O 1
ATOM 1493 N N . GLY A 1 188 ? 1.252 -16.966 -8.980 1.00 55.91 188 GLY A N 1
ATOM 1494 C CA . GLY A 1 188 ? 0.640 -18.036 -8.183 1.00 55.91 188 GLY A CA 1
ATOM 1495 C C . GLY A 1 188 ? 0.438 -17.624 -6.721 1.00 55.91 188 GLY A C 1
ATOM 1496 O O . GLY A 1 188 ? 0.568 -16.454 -6.382 1.00 55.91 188 GLY A O 1
ATOM 1497 N N . ARG A 1 189 ? 0.149 -18.589 -5.839 1.00 49.62 189 ARG A N 1
ATOM 1498 C CA . ARG A 1 189 ? -0.078 -18.331 -4.408 1.00 49.62 189 ARG A CA 1
ATOM 1499 C C . ARG A 1 189 ? 1.141 -17.644 -3.774 1.00 49.62 189 ARG A C 1
ATOM 1501 O O . ARG A 1 189 ? 2.214 -18.241 -3.729 1.00 49.62 189 ARG A O 1
ATOM 1508 N N . GLN A 1 190 ? 0.970 -16.422 -3.273 1.00 57.53 190 GLN A N 1
ATOM 1509 C CA . GLN A 1 190 ? 1.999 -15.690 -2.530 1.00 57.53 190 GLN A CA 1
ATOM 1510 C C . GLN A 1 190 ? 1.681 -15.662 -1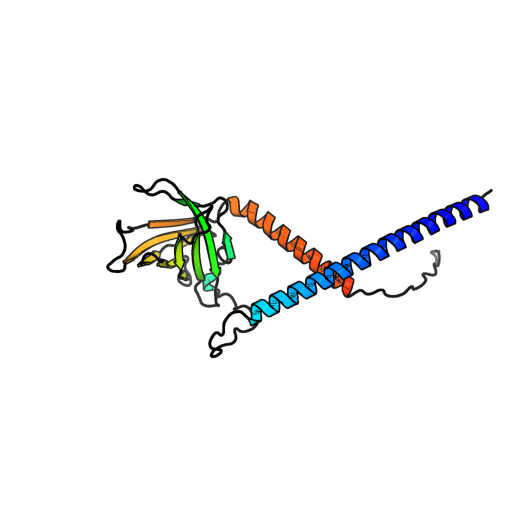.029 1.00 57.53 190 GLN A C 1
ATOM 1512 O O . GLN A 1 190 ? 0.519 -15.716 -0.624 1.00 57.53 190 GLN A O 1
ATOM 1517 N N . MET A 1 191 ? 2.723 -15.617 -0.201 1.00 40.66 191 MET A N 1
ATOM 1518 C CA . MET A 1 191 ? 2.617 -15.291 1.222 1.00 40.66 191 MET A CA 1
ATOM 1519 C C . MET A 1 191 ? 3.307 -13.952 1.436 1.00 40.66 191 MET A C 1
ATOM 1521 O O . MET A 1 191 ? 4.464 -13.795 1.041 1.00 40.66 191 MET A O 1
ATOM 1525 N N . LYS A 1 192 ? 2.602 -13.001 2.047 1.00 55.97 192 LYS A N 1
ATOM 1526 C CA . LYS A 1 192 ? 3.145 -11.693 2.408 1.00 55.97 192 LYS A CA 1
ATOM 1527 C C . LYS A 1 192 ? 3.086 -11.572 3.929 1.00 55.97 192 LYS A C 1
ATOM 1529 O O . LYS A 1 192 ? 2.027 -11.689 4.541 1.00 55.97 192 LYS A O 1
ATOM 1534 N N . GLY A 1 193 ? 4.249 -11.387 4.542 1.00 41.34 193 GLY A N 1
ATOM 1535 C CA . GLY A 1 193 ? 4.374 -11.071 5.960 1.00 41.34 193 GLY A CA 1
ATOM 1536 C C . GLY A 1 193 ? 4.834 -9.631 6.100 1.00 41.34 193 GLY A C 1
ATOM 1537 O O . GLY A 1 193 ? 5.882 -9.276 5.564 1.00 41.34 193 GLY A O 1
ATOM 1538 N N . TRP A 1 194 ? 4.063 -8.818 6.815 1.00 46.72 194 TRP A N 1
ATOM 1539 C CA . TRP A 1 194 ? 4.456 -7.475 7.225 1.00 46.72 194 TRP A CA 1
ATOM 1540 C C . TRP A 1 194 ? 4.769 -7.509 8.722 1.00 46.72 194 TRP A C 1
ATOM 1542 O O . TRP A 1 194 ? 3.885 -7.216 9.536 1.00 46.72 194 TRP A O 1
ATOM 1552 N N . PRO A 1 195 ? 5.996 -7.894 9.120 1.00 42.50 195 PRO A N 1
ATOM 1553 C CA . PRO A 1 195 ? 6.432 -7.650 10.483 1.00 42.50 195 PRO A CA 1
ATOM 1554 C C . PRO A 1 195 ? 6.516 -6.137 10.683 1.00 42.50 195 PRO A C 1
ATOM 1556 O O . PRO A 1 195 ? 7.007 -5.433 9.797 1.00 42.50 195 PRO A O 1
ATOM 1559 N N . ALA A 1 196 ? 6.112 -5.624 11.847 1.00 39.22 196 ALA A N 1
ATOM 1560 C CA . ALA A 1 196 ? 6.622 -4.335 12.301 1.00 39.22 196 ALA A CA 1
ATOM 1561 C C . ALA A 1 196 ? 8.155 -4.383 12.183 1.00 39.22 196 ALA A C 1
ATOM 1563 O O . ALA A 1 196 ? 8.784 -5.216 12.846 1.00 39.22 196 ALA A O 1
ATOM 1564 N N . PRO A 1 197 ? 8.787 -3.569 11.318 1.00 37.09 197 PRO A N 1
ATOM 1565 C CA . PRO A 1 197 ? 10.207 -3.728 11.063 1.00 37.09 197 PRO A CA 1
ATOM 1566 C C . PRO A 1 197 ? 11.004 -3.510 12.362 1.00 37.09 197 PRO A C 1
ATOM 1568 O O . PRO A 1 197 ? 10.808 -2.500 13.038 1.00 37.09 197 PRO A O 1
ATOM 1571 N N . PRO A 1 198 ? 11.956 -4.384 12.735 1.00 35.81 198 PRO A N 1
ATOM 1572 C CA . PRO A 1 198 ? 12.790 -4.171 13.925 1.00 35.81 198 PRO A CA 1
ATOM 1573 C C . PRO A 1 198 ? 13.598 -2.859 13.867 1.00 35.81 198 PRO A C 1
ATOM 1575 O O . PRO A 1 198 ? 13.946 -2.271 14.887 1.00 35.81 198 PRO A O 1
ATOM 1578 N N . HIS A 1 199 ? 13.858 -2.357 12.657 1.00 38.31 199 HIS A N 1
ATOM 1579 C CA . HIS A 1 199 ? 14.525 -1.084 12.372 1.00 38.31 199 HIS A CA 1
ATOM 1580 C C . HIS A 1 199 ? 13.570 0.125 12.344 1.00 38.31 199 HIS A C 1
ATOM 1582 O O . HIS A 1 199 ? 14.033 1.268 12.298 1.00 38.31 199 HIS A O 1
ATOM 1588 N N . LEU A 1 200 ? 12.255 -0.091 12.473 1.00 34.31 200 LEU A N 1
ATOM 1589 C CA . LEU A 1 200 ? 11.268 0.982 12.596 1.00 34.31 200 LEU A CA 1
ATOM 1590 C C . LEU A 1 200 ? 11.445 1.767 13.913 1.00 34.31 200 LEU A C 1
ATOM 1592 O O . LEU A 1 200 ? 11.193 2.968 13.952 1.00 34.31 200 LEU A O 1
ATOM 1596 N N . TRP A 1 201 ? 11.988 1.140 14.968 1.00 30.27 201 TRP A N 1
ATOM 1597 C CA . TRP A 1 201 ? 12.298 1.805 16.245 1.00 30.27 201 TRP A CA 1
ATOM 1598 C C . TRP A 1 201 ? 13.415 2.855 16.136 1.00 30.27 201 TRP A C 1
ATOM 1600 O O . TRP A 1 201 ? 13.335 3.908 16.769 1.00 30.27 201 TRP A O 1
ATOM 1610 N N . VAL A 1 202 ? 14.434 2.631 15.297 1.00 29.78 202 VAL A N 1
ATOM 1611 C CA . VAL A 1 202 ? 15.526 3.606 15.090 1.00 29.78 202 VAL A CA 1
ATOM 1612 C C . VAL A 1 202 ? 15.059 4.786 14.223 1.00 29.78 202 VAL A C 1
ATOM 1614 O O . VAL A 1 202 ? 15.531 5.915 14.388 1.00 29.78 202 VAL A O 1
ATOM 1617 N N . PHE A 1 203 ? 14.086 4.555 13.336 1.00 33.38 203 PHE A N 1
ATOM 1618 C CA . PHE A 1 203 ? 13.564 5.569 12.416 1.00 33.38 203 PHE A CA 1
ATOM 1619 C C . PHE A 1 203 ? 12.423 6.417 13.001 1.00 33.38 203 PHE A C 1
ATOM 1621 O O . PHE A 1 203 ? 12.410 7.636 12.797 1.00 33.38 203 PHE A O 1
ATOM 1628 N N . LEU A 1 204 ? 11.527 5.829 13.800 1.00 35.34 204 LEU A N 1
ATOM 1629 C CA . LEU A 1 204 ? 10.428 6.553 14.449 1.00 35.34 204 LEU A CA 1
ATOM 1630 C C . LEU A 1 204 ? 10.931 7.548 15.504 1.00 35.34 204 LEU A C 1
ATOM 1632 O O . LEU A 1 204 ? 10.417 8.663 15.582 1.00 35.34 204 LEU A O 1
ATOM 1636 N N . VAL A 1 205 ? 12.001 7.224 16.237 1.00 33.03 205 VAL A N 1
ATOM 1637 C CA . VAL A 1 205 ? 12.631 8.171 17.174 1.00 33.03 205 VAL A CA 1
ATOM 1638 C C . VAL A 1 205 ? 13.261 9.349 16.416 1.00 33.03 205 VAL A C 1
ATOM 1640 O O . VAL A 1 205 ? 13.065 10.508 16.779 1.00 33.03 205 VAL A O 1
ATOM 1643 N N . ARG A 1 206 ? 13.950 9.100 15.292 1.00 30.25 206 ARG A N 1
ATOM 1644 C CA . ARG A 1 206 ? 14.714 10.143 14.583 1.00 30.25 206 ARG A CA 1
ATOM 1645 C C . ARG A 1 206 ? 13.855 11.082 13.723 1.00 30.25 206 ARG A C 1
ATOM 1647 O O . ARG A 1 206 ? 14.226 12.249 13.565 1.00 30.25 206 ARG A O 1
ATOM 1654 N N . TRP A 1 207 ? 12.723 10.625 13.177 1.00 32.59 207 TRP A N 1
ATOM 1655 C CA . TRP A 1 207 ? 11.789 11.490 12.436 1.00 32.59 207 TRP A CA 1
ATOM 1656 C C . TRP A 1 207 ? 10.840 12.253 13.369 1.00 32.59 207 TRP A C 1
ATOM 1658 O O . TRP A 1 207 ? 10.670 13.465 13.195 1.00 32.59 207 TRP A O 1
ATOM 1668 N N . ASN A 1 208 ? 10.319 11.605 14.419 1.00 30.73 208 ASN A N 1
ATOM 1669 C CA . ASN A 1 208 ? 9.420 12.246 15.380 1.00 30.73 208 ASN A CA 1
ATOM 1670 C C . ASN A 1 208 ? 10.152 13.314 16.219 1.00 30.73 208 ASN A C 1
ATOM 1672 O O . ASN A 1 208 ? 9.662 14.433 16.343 1.00 30.73 208 ASN A O 1
ATOM 1676 N N . GLU A 1 209 ? 11.410 13.088 16.625 1.00 32.69 209 GLU A N 1
ATOM 1677 C CA . GLU A 1 209 ? 12.242 14.142 17.236 1.00 32.69 209 GLU A CA 1
ATOM 1678 C C . GLU A 1 209 ? 12.470 15.348 16.309 1.00 32.69 209 GLU A C 1
ATOM 1680 O O . GLU A 1 209 ? 12.584 16.492 16.761 1.00 32.69 209 GLU A O 1
ATOM 1685 N N . ARG A 1 210 ? 12.560 15.119 14.994 1.00 35.03 210 ARG A N 1
ATOM 1686 C CA . ARG A 1 210 ? 12.783 16.172 13.992 1.00 35.03 210 ARG A CA 1
ATOM 1687 C C . ARG A 1 210 ? 11.491 16.946 13.684 1.00 35.03 210 ARG A C 1
ATOM 1689 O O . ARG A 1 210 ? 11.569 18.105 13.265 1.00 35.03 210 ARG A O 1
ATOM 1696 N N . LEU A 1 211 ? 10.319 16.347 13.905 1.00 37.72 211 LEU A N 1
ATOM 1697 C CA . LEU A 1 211 ? 9.015 17.018 13.860 1.00 37.72 211 LEU A CA 1
ATOM 1698 C C . LEU A 1 211 ? 8.695 17.740 15.172 1.00 37.72 211 LEU A C 1
ATOM 1700 O O . LEU A 1 211 ? 8.284 18.897 15.128 1.00 37.72 211 LEU A O 1
ATOM 1704 N N . GLU A 1 212 ? 8.983 17.150 16.333 1.00 38.34 212 GLU A N 1
ATOM 1705 C CA . GLU A 1 212 ? 8.840 17.818 17.629 1.00 38.34 212 GLU A CA 1
ATOM 1706 C C . GLU A 1 212 ? 9.763 19.031 17.759 1.00 38.34 212 GLU A C 1
ATOM 1708 O O . GLU A 1 212 ? 9.325 20.078 18.234 1.00 38.34 212 GLU A O 1
ATOM 1713 N N . LYS A 1 213 ? 11.018 18.946 17.290 1.00 41.78 213 LYS A N 1
ATOM 1714 C CA . LYS A 1 213 ? 11.941 20.096 17.261 1.00 41.78 213 LYS A CA 1
ATOM 1715 C C . LYS A 1 213 ? 11.424 21.206 16.344 1.00 41.78 213 LYS A C 1
ATOM 1717 O O . LYS A 1 213 ? 11.477 22.372 16.733 1.00 41.78 213 LYS A O 1
ATOM 1722 N N . ARG A 1 214 ? 10.862 20.875 15.173 1.00 40.06 214 ARG A N 1
ATOM 1723 C CA . ARG A 1 214 ? 10.233 21.859 14.269 1.00 40.06 214 ARG A CA 1
ATOM 1724 C C . ARG A 1 214 ? 8.979 22.485 14.885 1.00 40.06 214 ARG A C 1
ATOM 1726 O O . ARG A 1 214 ? 8.878 23.708 14.914 1.00 40.06 214 ARG A O 1
ATOM 1733 N N . ASN A 1 215 ? 8.099 21.685 15.484 1.00 38.53 215 ASN A N 1
ATOM 1734 C CA . ASN A 1 215 ? 6.861 22.155 16.109 1.00 38.53 215 ASN A CA 1
ATOM 1735 C C . ASN A 1 215 ? 7.108 22.957 17.398 1.00 38.53 215 ASN A C 1
ATOM 1737 O O . ASN A 1 215 ? 6.445 23.971 17.610 1.00 38.53 215 ASN A O 1
ATOM 1741 N N . LYS A 1 216 ? 8.081 22.577 18.241 1.00 41.72 216 LYS A N 1
ATOM 1742 C CA . LYS A 1 216 ? 8.510 23.377 19.408 1.00 41.72 216 LYS A CA 1
ATOM 1743 C C . LYS A 1 216 ? 9.113 24.709 18.977 1.00 41.72 216 LYS A C 1
ATOM 1745 O O . LYS A 1 216 ? 8.762 25.734 19.552 1.00 41.72 216 LYS A O 1
ATOM 1750 N N . THR A 1 217 ? 9.959 24.709 17.946 1.00 47.25 217 THR A N 1
ATOM 1751 C CA . THR A 1 217 ? 10.564 25.941 17.415 1.00 47.25 217 THR A CA 1
ATOM 1752 C C . THR A 1 217 ? 9.495 26.869 16.835 1.00 47.25 217 THR A C 1
ATOM 1754 O O . THR A 1 217 ? 9.500 28.065 17.105 1.00 47.25 217 THR A O 1
ATOM 1757 N N . GLN A 1 218 ? 8.515 26.320 16.115 1.00 41.53 218 GLN A N 1
ATOM 1758 C CA . GLN A 1 218 ? 7.417 27.091 15.533 1.00 41.53 218 GLN A CA 1
ATOM 1759 C C . GLN A 1 218 ? 6.442 27.618 16.601 1.00 41.53 218 GLN A C 1
ATOM 1761 O O . GLN A 1 218 ? 6.055 28.783 16.548 1.00 41.53 218 GLN A O 1
ATOM 1766 N N . ARG A 1 219 ? 6.115 26.821 17.631 1.00 49.16 219 ARG A N 1
ATOM 1767 C CA . ARG A 1 219 ? 5.302 27.264 18.781 1.00 49.16 219 ARG A CA 1
ATOM 1768 C C . ARG A 1 219 ? 6.001 28.353 19.597 1.00 49.16 219 ARG A C 1
ATOM 1770 O O . ARG A 1 219 ? 5.358 29.339 19.936 1.00 49.16 219 ARG A O 1
ATOM 1777 N N . GLN A 1 220 ? 7.306 28.228 19.846 1.00 50.31 220 GLN A N 1
ATOM 1778 C CA . GLN A 1 220 ? 8.083 29.252 20.558 1.00 50.31 220 GLN A CA 1
ATOM 1779 C C . GLN A 1 220 ? 8.207 30.561 19.768 1.00 50.31 220 GLN A C 1
ATOM 1781 O O . GLN A 1 220 ? 8.200 31.631 20.377 1.00 50.31 220 GLN A O 1
ATOM 1786 N N . SER A 1 221 ? 8.288 30.503 18.436 1.00 45.44 221 SER A N 1
ATOM 1787 C CA . SER A 1 221 ? 8.276 31.703 17.590 1.00 45.44 221 SER A CA 1
ATOM 1788 C C . SER A 1 221 ? 6.917 32.410 17.619 1.00 45.44 221 SER A C 1
ATOM 1790 O O . SER A 1 221 ? 6.874 33.616 17.842 1.00 45.44 221 SER A O 1
ATOM 1792 N N . ILE A 1 222 ? 5.812 31.662 17.520 1.00 52.88 222 ILE A N 1
ATOM 1793 C CA . ILE A 1 222 ? 4.445 32.209 17.607 1.00 52.88 222 ILE A CA 1
ATOM 1794 C C . ILE A 1 222 ? 4.170 32.786 19.011 1.00 52.88 222 ILE A C 1
ATOM 1796 O O . ILE A 1 222 ? 3.538 33.832 19.149 1.00 52.88 222 ILE A O 1
ATOM 1800 N N . GLU A 1 223 ? 4.661 32.151 20.079 1.00 50.84 223 GLU A N 1
ATOM 1801 C CA . GLU A 1 223 ? 4.456 32.635 21.451 1.00 50.84 223 GLU A CA 1
ATOM 1802 C C . GLU A 1 223 ? 5.297 33.885 21.776 1.00 50.84 223 GLU A C 1
ATOM 1804 O O . GLU A 1 223 ? 4.825 34.787 22.473 1.00 50.84 223 GLU A O 1
ATOM 1809 N N . LYS A 1 224 ? 6.515 33.988 21.222 1.00 50.69 224 LYS A N 1
ATOM 1810 C CA . LYS A 1 224 ? 7.347 35.201 21.307 1.00 50.69 224 LYS A CA 1
ATOM 1811 C C . LYS A 1 224 ? 6.780 36.361 20.489 1.00 50.69 224 LYS A C 1
ATOM 1813 O O . LYS A 1 224 ? 6.888 37.498 20.931 1.00 50.69 224 LYS A O 1
ATOM 1818 N N . GLU A 1 225 ? 6.141 36.088 19.356 1.00 51.09 225 GLU A N 1
ATOM 1819 C CA . GLU A 1 225 ? 5.463 37.106 18.543 1.00 51.09 225 GLU A CA 1
ATOM 1820 C C . GLU A 1 225 ? 4.184 37.629 19.225 1.00 51.09 225 GLU A C 1
ATOM 1822 O O . GLU A 1 225 ? 3.909 38.828 19.200 1.00 51.09 225 GLU A O 1
ATOM 1827 N N . LYS A 1 226 ? 3.451 36.765 19.947 1.00 49.53 226 LYS A N 1
ATOM 1828 C CA . LYS A 1 226 ? 2.296 37.162 20.779 1.00 49.53 226 LYS A CA 1
ATOM 1829 C C . LYS A 1 226 ? 2.680 37.932 22.048 1.00 49.53 226 LYS A C 1
ATOM 1831 O O . LYS A 1 226 ? 1.861 38.679 22.582 1.00 49.53 226 LYS A O 1
ATOM 1836 N N . ARG A 1 227 ? 3.913 37.784 22.544 1.00 44.91 227 ARG A N 1
ATOM 1837 C CA . ARG A 1 227 ? 4.472 38.580 23.651 1.00 44.91 227 ARG A CA 1
ATOM 1838 C C . ARG A 1 227 ? 5.300 39.750 23.106 1.00 44.91 227 ARG A C 1
ATOM 1840 O O . ARG A 1 227 ? 6.505 39.827 23.327 1.00 44.91 227 ARG A O 1
ATOM 1847 N N . GLY A 1 228 ? 4.645 40.685 22.416 1.00 40.16 228 GLY A N 1
ATOM 1848 C CA . GLY A 1 228 ? 5.219 42.010 22.148 1.00 40.16 228 GLY A CA 1
ATOM 1849 C C . GLY A 1 228 ? 5.636 42.731 23.449 1.00 40.16 228 GLY A C 1
ATOM 1850 O O . GLY A 1 228 ? 5.160 42.372 24.532 1.00 40.16 228 GLY A O 1
ATOM 1851 N N . PRO A 1 229 ? 6.545 43.722 23.378 1.00 40.56 229 PRO A N 1
ATOM 1852 C CA . PRO A 1 229 ? 7.257 44.248 24.540 1.00 40.56 229 PRO A CA 1
ATOM 1853 C C . PRO A 1 229 ? 6.301 44.966 25.501 1.00 40.56 229 PRO A C 1
ATOM 1855 O O . PRO A 1 229 ? 5.837 46.069 25.220 1.00 40.56 229 PRO A O 1
ATOM 1858 N N . ARG A 1 230 ? 6.029 44.358 26.662 1.00 37.62 230 ARG A N 1
ATOM 1859 C CA . ARG A 1 230 ? 5.477 45.094 27.805 1.00 37.62 230 ARG A CA 1
ATOM 1860 C C . ARG A 1 230 ? 6.581 45.978 28.368 1.00 37.62 230 ARG A C 1
ATOM 1862 O O . ARG A 1 230 ? 7.687 45.508 28.628 1.00 37.62 230 ARG A O 1
ATOM 1869 N N . GLY A 1 231 ? 6.258 47.262 28.459 1.00 31.28 231 GLY A N 1
ATOM 1870 C CA . GLY A 1 231 ? 7.148 48.325 28.881 1.00 31.28 231 GLY A CA 1
ATOM 1871 C C . GLY A 1 231 ? 7.761 48.112 30.261 1.00 31.28 231 GLY A C 1
ATOM 1872 O O . GLY A 1 231 ? 7.258 47.370 31.103 1.00 31.28 231 GLY A O 1
ATOM 1873 N N . LEU A 1 232 ? 8.875 48.817 30.431 1.00 35.81 232 LEU A N 1
ATOM 1874 C CA . LEU A 1 232 ? 9.570 49.098 31.677 1.00 35.81 232 LEU A CA 1
ATOM 1875 C C . LEU A 1 232 ? 8.593 49.342 32.838 1.00 35.81 232 LEU A C 1
ATOM 1877 O O . LEU A 1 232 ? 7.814 50.291 32.802 1.00 35.81 232 LEU A O 1
ATOM 1881 N N . ALA A 1 233 ? 8.703 48.537 33.893 1.00 27.28 233 ALA A N 1
ATOM 1882 C CA . ALA A 1 233 ? 8.227 48.892 35.222 1.00 27.28 233 ALA A CA 1
ATOM 1883 C C . ALA A 1 233 ? 9.395 48.734 36.200 1.00 27.28 233 ALA A C 1
ATOM 1885 O O . ALA A 1 233 ? 9.986 47.662 36.333 1.00 27.28 233 ALA A O 1
ATOM 1886 N N . LEU A 1 234 ? 9.755 49.862 36.809 1.00 29.06 234 LEU A N 1
ATOM 1887 C CA . LEU A 1 234 ? 10.788 50.035 37.821 1.00 29.06 234 LEU A CA 1
ATOM 1888 C C . LEU A 1 234 ? 10.538 49.119 39.028 1.00 29.06 234 LEU A C 1
ATOM 1890 O O . LEU A 1 234 ? 9.459 49.143 39.613 1.00 29.06 234 LEU A O 1
ATOM 1894 N N . SER A 1 235 ? 11.556 48.362 39.437 1.00 25.38 235 SER A N 1
ATOM 1895 C CA . SER A 1 235 ? 11.567 47.631 40.706 1.00 25.38 235 SER A CA 1
ATOM 1896 C C . SER A 1 235 ? 12.248 48.488 41.775 1.00 25.38 235 SER A C 1
ATOM 1898 O O . SER A 1 235 ? 13.475 48.548 41.834 1.00 25.38 235 SER A O 1
ATOM 1900 N N . LEU A 1 236 ? 11.456 49.137 42.630 1.00 26.77 236 LEU A N 1
ATOM 1901 C CA . LEU A 1 236 ? 11.910 49.662 43.921 1.00 26.77 236 LEU A CA 1
ATOM 1902 C C . LEU A 1 236 ? 12.128 48.480 44.881 1.00 26.77 236 LEU A C 1
ATOM 1904 O O . LEU A 1 236 ? 11.190 47.750 45.193 1.00 26.77 236 LEU A O 1
ATOM 1908 N N . GLN A 1 237 ? 13.367 48.282 45.337 1.00 26.05 237 GLN A N 1
ATOM 1909 C CA . GLN A 1 237 ? 13.707 47.313 46.383 1.00 26.05 237 GLN A CA 1
ATOM 1910 C C . GLN A 1 237 ? 13.319 47.851 47.766 1.00 26.05 237 GLN A C 1
ATOM 1912 O O . GLN A 1 237 ? 13.614 49.000 48.095 1.00 26.05 237 GLN A O 1
ATOM 1917 N N . ARG A 1 238 ? 12.746 46.986 48.611 1.00 22.80 238 ARG A N 1
ATOM 1918 C CA . ARG A 1 238 ? 12.718 47.168 50.067 1.00 22.80 238 ARG A CA 1
ATOM 1919 C C . ARG A 1 238 ? 13.405 45.972 50.722 1.00 22.80 238 ARG A C 1
ATOM 1921 O O . ARG A 1 238 ? 13.066 44.826 50.442 1.00 22.80 238 ARG A O 1
ATOM 1928 N N . THR A 1 239 ? 14.412 46.269 51.532 1.00 29.81 239 THR A N 1
ATOM 1929 C CA . THR A 1 239 ? 15.267 45.333 52.266 1.00 29.81 239 THR A CA 1
ATOM 1930 C C . THR A 1 239 ? 14.599 44.815 53.545 1.00 29.81 239 THR A C 1
ATOM 1932 O O . THR A 1 239 ? 13.754 45.486 54.132 1.00 29.81 239 THR A O 1
ATOM 1935 N N . HIS A 1 240 ? 15.015 43.612 53.944 1.00 30.53 240 HIS A N 1
ATOM 1936 C CA . HIS A 1 240 ? 14.599 42.821 55.108 1.00 30.53 240 HIS A CA 1
ATOM 1937 C C . HIS A 1 240 ? 14.665 43.518 56.479 1.00 30.53 240 HIS A C 1
ATOM 1939 O O . HIS A 1 240 ? 15.569 44.311 56.723 1.00 30.53 240 HIS A O 1
ATOM 1945 N N . ALA A 1 241 ? 13.786 43.070 57.384 1.00 31.14 241 ALA A N 1
ATOM 1946 C CA . ALA A 1 241 ? 13.998 42.628 58.783 1.00 31.14 241 ALA A CA 1
ATOM 1947 C C . ALA A 1 241 ? 12.584 42.489 59.397 1.00 31.14 241 ALA A C 1
ATOM 1949 O O . ALA A 1 241 ? 11.716 43.280 59.057 1.00 31.14 241 ALA A O 1
ATOM 1950 N N . GLY A 1 242 ? 12.184 41.540 60.235 1.00 29.44 242 GLY A N 1
ATOM 1951 C CA . GLY A 1 242 ? 12.846 40.690 61.213 1.00 29.44 242 GLY A CA 1
ATOM 1952 C C . GLY A 1 242 ? 11.764 40.342 62.256 1.00 29.44 242 GLY A C 1
ATOM 1953 O O . GLY A 1 242 ? 10.821 41.101 62.455 1.00 29.44 242 GLY A O 1
ATOM 1954 N N . THR A 1 243 ? 11.874 39.161 62.846 1.00 33.81 243 THR A N 1
ATOM 1955 C CA . THR A 1 243 ? 11.061 38.552 63.916 1.00 33.81 243 THR A CA 1
ATOM 1956 C C . THR A 1 243 ? 10.767 39.424 65.146 1.00 33.81 243 THR A C 1
ATOM 1958 O O . THR A 1 243 ? 11.637 40.176 65.572 1.00 33.81 243 THR A O 1
ATOM 1961 N N . GLY A 1 244 ? 9.642 39.131 65.821 1.00 32.09 244 GLY A N 1
ATOM 1962 C CA . GLY A 1 244 ? 9.600 39.021 67.290 1.00 32.09 244 GLY A CA 1
ATOM 1963 C C . GLY A 1 244 ? 8.619 39.926 68.043 1.00 32.09 244 GLY A C 1
ATOM 1964 O O . GLY A 1 244 ? 8.974 41.053 68.367 1.00 32.09 244 GLY A O 1
ATOM 1965 N N . LEU A 1 245 ? 7.428 39.394 68.351 1.00 34.12 245 LEU A N 1
ATOM 1966 C CA . LEU A 1 245 ? 6.834 39.114 69.680 1.00 34.12 245 LEU A CA 1
ATOM 1967 C C . LEU A 1 245 ? 5.313 38.974 69.548 1.00 34.12 245 LEU A C 1
ATOM 1969 O O . LEU A 1 245 ? 4.688 39.869 68.940 1.00 34.12 245 LEU A O 1
#

pLDDT: mean 71.32, std 22.29, range [22.8, 98.06]

Radius of gyration: 30.68 Å; chains: 1; bounding box: 61×75×92 Å

Foldseek 3Di:
DPPVVVVVVVVVVVVVVVVVVVVVVVVVVVVVVVVVVVVVVVVVVVVVVVPPDPDPPDDDDPDPDQADAAPLCVLVVVVADWDKDVPFDWDDDPPDDIATKIWIKHWADRRPQKIKIKIWIAHPPPRHTDKIKIDIWHGDPPFQKIWDWMDIPLFKTWIWIDGRDRQKDKTKTDDMDGDPPRDDDDDDIDIDIDHPDPCVVVVCVVVVVVVVVVVVVVVVVVVVVVCDDDDDDDDDDDDDDDDDD